Protein AF-A0A5F8GPX5-F1 (afdb_monomer)

Mean predicted aligned error: 22.77 Å

pLDDT: mean 84.35, std 18.34, range [35.66, 98.56]

Radius of gyration: 54.64 Å; Cα contacts (8 Å, |Δi|>4): 21; chains: 1; bounding box: 127×68×147 Å

InterPro domains:
  IPR003914 Rabaptin [PTHR31179] (1-332)
  IPR015390 Rabaptin, GTPase-Rab5 binding domain [PF09311] (43-321)

Solvent-accessible surface area (backbone atoms only — not comparable to full-atom values): 19915 Å² total; per-residue (Å²): 135,82,83,80,82,81,76,80,78,82,78,84,78,82,84,77,97,67,74,94,66,81,85,74,65,60,95,96,54,74,91,72,55,69,71,60,50,53,48,52,52,51,52,50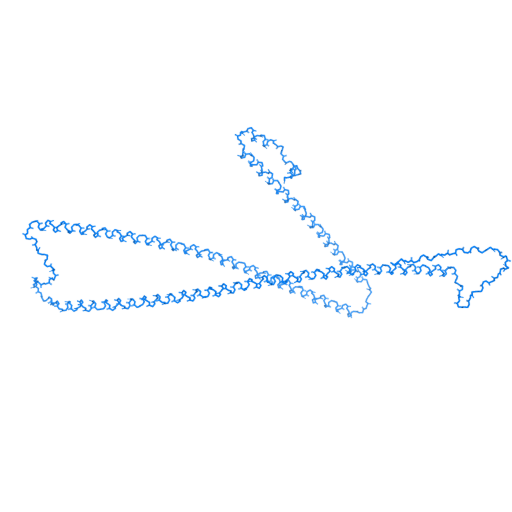,49,52,51,51,52,51,51,54,51,51,48,52,50,52,52,51,53,51,49,53,50,50,52,51,53,50,51,50,49,52,52,52,53,52,50,52,52,52,53,50,51,50,52,52,51,51,55,51,52,52,53,50,51,53,50,50,52,51,52,50,53,52,51,50,52,52,52,52,50,51,53,51,52,50,53,50,52,51,51,52,52,51,50,51,53,50,52,53,49,52,51,51,48,50,55,55,67,70,43,75,79,81,69,79,89,68,99,73,90,82,75,90,59,76,80,72,68,72,57,89,42,78,66,49,45,53,49,51,54,50,48,54,55,48,52,56,48,52,52,50,51,52,50,51,52,50,52,49,52,52,52,52,49,53,49,54,54,48,52,54,48,50,51,51,51,52,52,49,52,50,52,52,50,53,56,48,52,54,47,54,52,49,53,52,51,51,52,49,50,54,51,52,51,53,50,51,54,49,51,51,51,51,49,53,50,52,54,51,50,53,55,50,62,71,69,51,76,93,64,78,72,62,62,63,52,50,54,50,50,50,52,52,49,52,50,51,51,52,50,53,49,51,53,49,52,48,53,52,47,53,51,50,52,47,52,49,53,47,51,52,53,51,51,51,53,49,50,52,53,52,49,52,47,72,70,42,92,45,71,67,56,39,50,5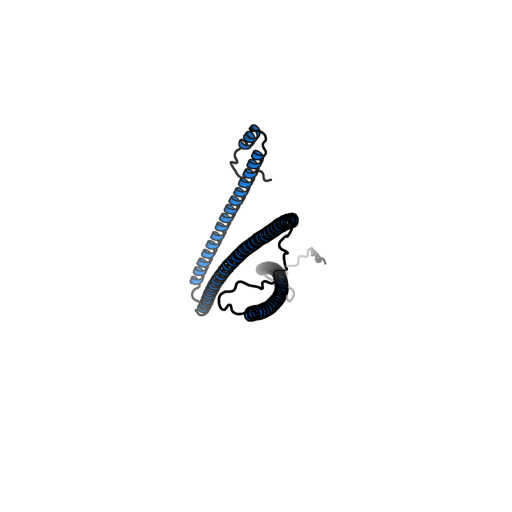5,63,69,64,47,76,78,85,83,51,77,86,74,59,76,88,125

Organism: Monodelphis domestica (NCBI:txid13616)

Secondary structure (DSSP, 8-state):
-PPP--------------------PPTT-----HHHHHHHHHHHHHHHHHHHHHHHHHHHHHHHHHHHHHHHHHHHHHHHHHHHHHHHHHHHHHHHHHHHHHHHHHHHHHHHHHHHHHHHHHHHHHHHHHHHHHHHHHHHHHS----S---------------SSHHHHHHHHHHHHHHHHHHHHHHHHHHHHHHHHHHHHHHHHHHHHHHHHHHHHHHHHHHHHHHHH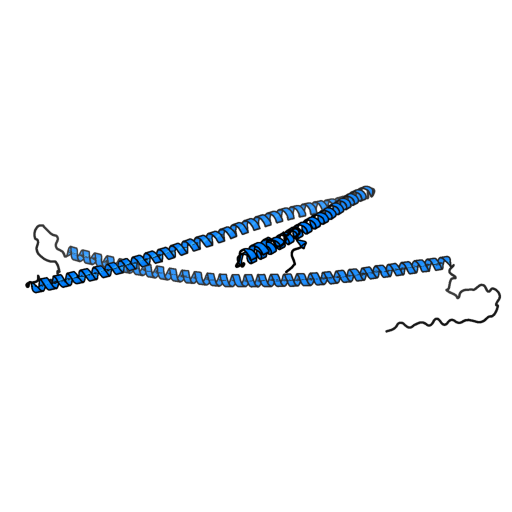HHHHHHHHHHHHHHHHHHHHHHHHHHHHHHS----THHHHHHHHHHHHHHHHHHHHHHHHHHHHHHHHHHHHHHHHHHHHHHHHHHHHHT-SSHHHHHHHHHS----SGGGS---

Foldseek 3Di:
DDDDPPPPDPDPDDDDDDPPDPDDDDPPDDDDPPVRVVVVVVVVVVVVVVVVVVVVVVVVVVVVVVVVVVVVVVVVVVVVVVVVVVVVVVVVVVVVVVVVVVVVVVVVVVVVVVVVVVVVVVVVVVVVVVVVVVVVVVVVVVVDDDPDDDPDDDDPPPCPPPPPDPVSVVVVVVVVVVVVVVVVVVVVVVVVVVVVVVVVVVVVVVVVVVVVVVVVVVVVVVVVVVVVVVVVVVVVVVVVVVVVVVVVVVVVVVVVVVPDDDDPCPVVVVVVVVVVVVVVVVVVVVVVVVVVVVVVVVVVVLVVLVVVVVVVLVVQCVVDPDPVSNVVSVVPDDCPDSVPRPDD

Sequence (344 aa):
MSPEQEETASLISTGTLVPEGIYLPPPGYQLVPEHQWEQLQLEGRQQQESLQQLQRQLDSAGQERDELQEALKRSSEDCAKQVQVLLAQVQNSEKLLQTLQGTVSQAQERAQQQMAELAASHKRVCYEIKRLNEENQGLRCQQPLPVGSRVQEQEQVEEQELPTSPLELQQLIRSTRQEARECRRAQEHEAERLRIEIVTLREALEEETTSRASLERERRLHREETEVLEASLCSLRTEMERIQQERSKAEQQLQASQRQPPGPAVGWTEEKAQLTSLLSEQRAKVFRLQAELETSEQVQRDFVRLSQALQVRLERIRQAETLDQVRNIVDETPLRDVKDIKDT

Structure (mmCIF, N/CA/C/O backbone):
data_AF-A0A5F8GPX5-F1
#
_entry.id   AF-A0A5F8GPX5-F1
#
loop_
_atom_site.group_PDB
_atom_site.id
_atom_site.type_symbol
_atom_site.label_atom_id
_atom_site.label_alt_id
_atom_site.label_comp_id
_atom_site.label_asym_id
_atom_site.label_entity_id
_atom_site.label_seq_id
_atom_site.pdbx_PDB_ins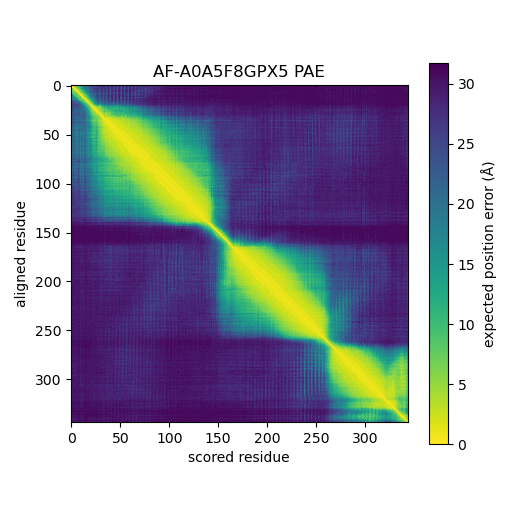_code
_atom_site.Cartn_x
_atom_site.Cartn_y
_atom_site.Cartn_z
_atom_site.occupancy
_atom_site.B_iso_or_equiv
_atom_site.auth_seq_id
_atom_site.auth_comp_id
_atom_site.auth_asym_id
_atom_site.auth_atom_id
_atom_site.pdbx_PDB_model_num
ATOM 1 N N . MET A 1 1 ? 41.390 34.981 -31.337 1.00 39.22 1 MET A N 1
ATOM 2 C CA . MET A 1 1 ? 42.714 34.815 -31.964 1.00 39.22 1 MET A CA 1
ATOM 3 C C . MET A 1 1 ? 42.460 34.462 -33.415 1.00 39.22 1 MET A C 1
ATOM 5 O O . MET A 1 1 ? 41.980 33.371 -33.686 1.00 39.22 1 MET A O 1
ATOM 9 N N . SER A 1 2 ? 42.599 35.454 -34.289 1.00 37.12 2 SER A N 1
ATOM 10 C CA . SER A 1 2 ? 42.317 35.388 -35.727 1.00 37.12 2 SER A CA 1
ATOM 11 C C . SER A 1 2 ? 43.348 34.511 -36.449 1.00 37.12 2 SER A C 1
ATOM 13 O O . SER A 1 2 ? 44.508 34.552 -36.041 1.00 37.12 2 SER A O 1
ATOM 15 N N . PRO A 1 3 ? 42.990 33.759 -37.505 1.00 48.03 3 PRO A N 1
ATOM 16 C CA . PRO A 1 3 ? 43.987 33.185 -38.393 1.00 48.03 3 PRO A CA 1
ATOM 17 C C . PRO A 1 3 ? 44.422 34.254 -39.402 1.00 48.03 3 PRO A C 1
ATOM 19 O O . PRO A 1 3 ? 43.595 34.938 -40.008 1.00 48.03 3 PRO A O 1
ATOM 22 N N . GLU A 1 4 ? 45.732 34.432 -39.508 1.00 41.47 4 GLU A N 1
ATOM 23 C CA . GLU A 1 4 ? 46.395 35.374 -40.400 1.00 41.47 4 GLU A CA 1
ATOM 24 C C . GLU A 1 4 ? 46.092 35.013 -41.862 1.00 41.47 4 GLU A C 1
ATOM 26 O O . GLU A 1 4 ? 46.230 33.867 -42.285 1.00 41.47 4 GLU A O 1
ATOM 31 N N . GLN A 1 5 ? 45.627 36.001 -42.629 1.00 46.22 5 GLN A N 1
ATOM 32 C CA . GLN A 1 5 ? 45.562 35.926 -44.084 1.00 46.22 5 GLN A CA 1
ATOM 33 C C . GLN A 1 5 ? 46.995 35.924 -44.616 1.00 46.22 5 GLN A C 1
ATOM 35 O O . GLN A 1 5 ? 47.655 36.960 -44.624 1.00 46.22 5 GLN A O 1
ATOM 40 N N . GLU A 1 6 ? 47.473 34.769 -45.070 1.00 46.25 6 GLU A N 1
ATOM 41 C CA . GLU A 1 6 ? 48.662 34.704 -45.914 1.00 46.25 6 GLU A CA 1
ATOM 42 C C . GLU A 1 6 ? 48.320 35.328 -47.272 1.00 46.25 6 GLU A C 1
ATOM 44 O O . GLU A 1 6 ? 47.644 34.743 -48.120 1.00 46.25 6 GLU A O 1
ATOM 49 N N . GLU A 1 7 ? 48.749 36.575 -47.452 1.00 42.31 7 GLU A N 1
ATOM 50 C CA . GLU A 1 7 ? 48.730 37.279 -48.725 1.00 42.31 7 GLU A CA 1
ATOM 51 C C . GLU A 1 7 ? 49.611 36.519 -49.728 1.00 42.31 7 GLU A C 1
ATOM 53 O O . GLU A 1 7 ? 50.837 36.628 -49.732 1.00 42.31 7 GLU A O 1
ATOM 58 N N . THR A 1 8 ? 48.990 35.744 -50.619 1.00 50.31 8 THR A N 1
ATOM 59 C CA . THR A 1 8 ? 49.649 35.238 -51.827 1.00 50.31 8 THR A CA 1
ATOM 60 C C . THR A 1 8 ? 50.021 36.420 -52.719 1.00 50.31 8 THR A C 1
ATOM 62 O O . THR A 1 8 ? 49.227 36.877 -53.545 1.00 50.31 8 THR A O 1
ATOM 65 N N . ALA A 1 9 ? 51.237 36.935 -52.539 1.00 45.03 9 ALA A N 1
ATOM 66 C CA . ALA A 1 9 ? 51.837 37.932 -53.408 1.00 45.03 9 ALA A CA 1
ATOM 67 C C . ALA A 1 9 ? 51.973 37.359 -54.829 1.00 45.03 9 ALA A C 1
ATOM 69 O O . ALA A 1 9 ? 52.845 36.540 -55.119 1.00 45.03 9 ALA A O 1
ATOM 70 N N . SER A 1 10 ? 51.095 37.805 -55.730 1.00 47.56 10 SER A N 1
ATOM 71 C CA . SER A 1 10 ? 51.252 37.622 -57.172 1.00 47.56 10 SER A CA 1
ATOM 72 C C . SER A 1 10 ? 52.476 38.402 -57.648 1.00 47.56 10 SER A C 1
ATOM 74 O O . SER A 1 10 ? 52.407 39.607 -57.886 1.00 47.56 10 SER A O 1
ATOM 76 N N . LEU A 1 11 ? 53.604 37.714 -57.807 1.00 46.38 11 LEU A N 1
ATOM 77 C CA . LEU A 1 11 ? 54.747 38.236 -58.547 1.00 46.38 11 LEU A CA 1
ATOM 78 C C . LEU A 1 11 ? 54.538 37.944 -60.035 1.00 46.38 11 LEU A C 1
ATOM 80 O O . LEU A 1 11 ? 54.850 36.863 -60.531 1.00 46.38 11 LEU A O 1
ATOM 84 N N . ILE A 1 12 ? 54.009 38.932 -60.755 1.00 48.19 12 ILE A N 1
ATOM 85 C CA . ILE A 1 12 ? 54.066 38.974 -62.217 1.00 48.19 12 ILE A CA 1
ATOM 86 C C . ILE A 1 12 ? 55.528 39.263 -62.580 1.00 48.19 12 ILE A C 1
ATOM 88 O O . ILE A 1 12 ? 55.982 40.402 -62.500 1.00 48.19 12 ILE A O 1
ATOM 92 N N . SER A 1 13 ? 56.289 38.218 -62.911 1.00 42.03 13 SER A N 1
ATOM 93 C CA . SER A 1 13 ? 57.662 38.357 -63.401 1.00 42.03 13 SER A CA 1
ATOM 94 C C . SER A 1 13 ? 57.650 38.579 -64.913 1.00 42.03 13 SER A C 1
ATOM 96 O O . SER A 1 13 ? 57.251 37.718 -65.697 1.00 42.03 13 SER A O 1
ATOM 98 N N . THR A 1 14 ? 58.050 39.781 -65.311 1.00 52.53 14 THR A N 1
ATOM 99 C CA . THR A 1 14 ? 58.122 40.248 -66.693 1.00 52.53 14 THR A CA 1
ATOM 100 C C . THR A 1 14 ? 59.320 39.627 -67.420 1.00 52.53 14 THR A C 1
ATOM 102 O O . THR A 1 14 ? 60.465 39.922 -67.102 1.00 52.53 14 THR A O 1
ATOM 105 N N . GLY A 1 15 ? 59.025 38.794 -68.421 1.00 50.06 15 GLY A N 1
ATOM 106 C CA . GLY A 1 15 ? 59.790 38.543 -69.650 1.00 50.06 15 GLY A CA 1
ATOM 107 C C . GLY A 1 15 ? 61.323 38.457 -69.606 1.00 50.06 15 GLY A C 1
ATOM 108 O O . GLY A 1 15 ? 62.012 39.466 -69.701 1.00 50.06 15 GLY A O 1
ATOM 109 N N . THR A 1 16 ? 61.847 37.235 -69.726 1.00 45.88 16 THR A N 1
ATOM 110 C CA . THR A 1 16 ? 62.996 36.932 -70.601 1.00 45.88 16 THR A CA 1
ATOM 111 C C . THR A 1 16 ? 62.756 35.574 -71.266 1.00 45.88 16 THR A C 1
ATOM 113 O O . THR A 1 16 ? 62.556 34.569 -70.592 1.00 45.88 16 THR A O 1
ATOM 116 N N . LEU A 1 17 ? 62.713 35.556 -72.603 1.00 53.28 17 LEU A N 1
ATOM 117 C CA . LEU A 1 17 ? 62.675 34.341 -73.422 1.00 53.28 17 LEU A CA 1
ATOM 118 C C . LEU A 1 17 ? 63.995 33.586 -73.230 1.00 53.28 17 LEU A C 1
ATOM 120 O O . LEU A 1 17 ? 65.004 33.914 -73.852 1.00 53.28 17 LEU A O 1
ATOM 124 N N . VAL A 1 18 ? 63.983 32.599 -72.339 1.00 47.50 18 VAL A N 1
ATOM 125 C CA . VAL A 1 18 ? 65.041 31.595 -72.195 1.00 47.50 18 VAL A CA 1
ATOM 126 C C . VAL A 1 18 ? 64.604 30.363 -73.006 1.00 47.50 18 VAL A C 1
ATOM 128 O O . VAL A 1 18 ? 63.424 30.012 -72.943 1.00 47.50 18 VAL A O 1
ATOM 131 N N . PRO A 1 19 ? 65.494 29.731 -73.802 1.00 50.81 19 PRO A N 1
ATOM 132 C CA . PRO A 1 19 ? 65.164 28.533 -74.584 1.00 50.81 19 PRO A CA 1
ATOM 133 C C . PRO A 1 19 ? 64.584 27.461 -73.666 1.00 50.81 19 PRO A C 1
ATOM 135 O O . PRO A 1 19 ? 65.027 27.411 -72.523 1.00 50.81 19 PRO A O 1
ATOM 138 N N . GLU A 1 20 ? 63.646 26.637 -74.156 1.00 50.69 20 GLU A N 1
ATOM 139 C CA . GLU A 1 20 ? 62.994 25.527 -73.436 1.00 50.69 20 GLU A CA 1
ATOM 140 C C . GLU A 1 20 ? 63.985 24.752 -72.551 1.00 50.69 20 GLU A C 1
ATOM 142 O O . GLU A 1 20 ? 64.626 23.782 -72.955 1.00 50.69 20 GLU A O 1
ATOM 147 N N . GLY A 1 21 ? 64.156 25.240 -71.326 1.00 50.75 21 GLY A N 1
ATOM 148 C CA . GLY A 1 21 ? 65.002 24.638 -70.325 1.00 50.75 21 GLY A CA 1
ATOM 149 C C . GLY A 1 21 ? 64.178 23.535 -69.709 1.00 50.75 21 GLY A C 1
ATOM 150 O O . GLY A 1 21 ? 63.113 23.801 -69.155 1.00 50.75 21 GLY A O 1
ATOM 151 N N . ILE A 1 22 ? 64.657 22.300 -69.816 1.00 59.69 22 ILE A N 1
ATOM 152 C CA . ILE A 1 22 ? 64.119 21.184 -69.046 1.00 59.69 22 ILE A CA 1
ATOM 153 C C . ILE A 1 22 ? 64.127 21.636 -67.583 1.00 59.69 22 ILE A C 1
ATOM 155 O O . ILE A 1 22 ? 65.195 21.842 -67.005 1.00 59.69 22 ILE A O 1
ATOM 159 N N . TYR A 1 23 ? 62.945 21.864 -67.008 1.00 67.56 23 TYR A N 1
ATOM 160 C CA . TYR A 1 23 ? 62.820 22.216 -65.601 1.00 67.56 23 TYR A CA 1
ATOM 161 C C . TYR A 1 23 ? 63.343 21.033 -64.786 1.00 67.56 23 TYR A C 1
ATOM 163 O O . TYR A 1 23 ? 62.715 19.976 -64.727 1.00 67.56 23 TYR A O 1
ATOM 171 N N . LEU A 1 24 ? 64.531 21.192 -64.205 1.00 69.56 24 LEU A N 1
ATOM 172 C CA . LEU A 1 24 ? 65.080 20.243 -63.249 1.00 69.56 24 LEU A CA 1
ATOM 173 C C . LEU A 1 24 ? 64.594 20.649 -61.854 1.00 69.56 24 LEU A C 1
ATOM 175 O O . LEU A 1 24 ? 64.970 21.726 -61.382 1.00 69.56 24 LEU A O 1
ATOM 179 N N . PRO A 1 25 ? 63.758 19.829 -61.193 1.00 73.00 25 PRO A N 1
ATOM 180 C CA . PRO A 1 25 ? 63.300 20.138 -59.849 1.00 73.00 25 PRO A CA 1
ATOM 181 C C . PRO A 1 25 ? 64.488 20.163 -58.864 1.00 73.00 25 PRO A C 1
ATOM 183 O O . PRO A 1 25 ? 65.470 19.436 -59.062 1.00 73.00 25 PRO A O 1
ATOM 186 N N . PRO A 1 26 ? 64.422 20.986 -57.797 1.00 75.94 26 PRO A N 1
ATOM 187 C CA . PRO A 1 26 ? 65.443 21.016 -56.755 1.00 75.94 26 PRO A CA 1
ATOM 188 C C . PRO A 1 26 ? 65.657 19.626 -56.125 1.00 75.94 26 PRO A C 1
ATOM 190 O O . PRO A 1 26 ? 64.721 18.821 -56.088 1.00 75.94 26 PRO A O 1
ATOM 193 N N . PRO A 1 27 ? 66.851 19.325 -55.580 1.00 68.12 27 PRO A N 1
ATOM 194 C CA . PRO A 1 27 ? 67.129 18.031 -54.961 1.00 68.12 27 PRO A CA 1
ATOM 195 C C . PRO A 1 27 ? 66.098 17.699 -53.873 1.00 68.12 27 PRO A C 1
ATOM 197 O O . PRO A 1 27 ? 65.880 18.495 -52.963 1.00 68.12 27 PRO A O 1
ATOM 200 N N . GLY A 1 28 ? 65.469 16.526 -53.973 1.00 78.06 28 GLY A N 1
ATOM 201 C CA . GLY A 1 28 ? 64.411 16.082 -53.055 1.00 78.06 28 GLY A CA 1
ATOM 202 C C . GLY A 1 28 ? 62.979 16.331 -53.541 1.00 78.06 28 GLY A C 1
ATOM 203 O O . GLY A 1 28 ? 62.050 15.820 -52.924 1.00 78.06 28 GLY A O 1
ATOM 204 N N . TYR A 1 29 ? 62.788 17.039 -54.658 1.00 76.06 29 TYR A N 1
ATOM 205 C CA . TYR A 1 29 ? 61.476 17.260 -55.268 1.00 76.06 29 TYR A CA 1
ATOM 206 C C . TYR A 1 29 ? 61.329 16.416 -56.535 1.00 76.06 29 TYR A C 1
ATOM 208 O O . TYR A 1 29 ? 62.206 16.400 -57.398 1.00 76.06 29 TYR A O 1
ATOM 216 N N . GLN A 1 30 ? 60.208 15.709 -56.652 1.00 80.94 30 GLN A N 1
ATOM 217 C CA . GLN A 1 30 ? 59.884 14.886 -57.812 1.00 80.94 30 GLN A CA 1
ATOM 218 C C . GLN A 1 30 ? 58.757 15.554 -58.602 1.00 80.94 30 GLN A C 1
ATOM 220 O O . GLN A 1 30 ? 57.767 15.994 -58.020 1.00 80.94 30 GLN A O 1
ATOM 225 N N . LEU A 1 31 ? 58.912 15.650 -59.925 1.00 75.88 31 LEU A N 1
ATOM 226 C CA . LEU A 1 31 ? 57.847 16.121 -60.807 1.00 75.88 31 LEU A CA 1
ATOM 227 C C . LEU A 1 31 ? 56.740 15.068 -60.834 1.00 75.88 31 LEU A C 1
ATOM 229 O O . LEU A 1 31 ? 56.942 13.961 -61.332 1.00 75.88 31 LEU A O 1
ATOM 233 N N . VAL A 1 32 ? 55.591 15.417 -60.264 1.00 81.81 32 VAL A N 1
ATOM 234 C CA . VAL A 1 32 ? 54.407 14.560 -60.233 1.00 81.81 32 VAL A CA 1
ATOM 235 C C . VAL A 1 32 ? 53.595 14.819 -61.507 1.00 81.81 32 VAL A C 1
ATOM 237 O O . VAL A 1 32 ? 53.240 15.969 -61.769 1.00 81.81 32 VAL A O 1
ATOM 240 N N . PRO A 1 33 ? 53.304 13.789 -62.321 1.00 86.50 33 PRO A N 1
ATOM 241 C CA . PRO A 1 33 ? 52.391 13.904 -63.451 1.00 86.50 33 PRO A CA 1
ATOM 242 C C . PRO A 1 33 ? 51.008 14.415 -63.028 1.00 86.50 33 PRO A C 1
ATOM 244 O O . PRO A 1 33 ? 50.498 14.032 -61.978 1.00 86.50 33 PRO A O 1
ATOM 247 N N . GLU A 1 34 ? 50.363 15.207 -63.882 1.00 85.38 34 GLU A N 1
ATOM 248 C CA . GLU A 1 34 ? 49.086 15.878 -63.584 1.00 85.38 34 GLU A CA 1
ATOM 249 C C . GLU A 1 34 ? 47.983 14.906 -63.122 1.00 85.38 34 GLU A C 1
ATOM 251 O O . GLU A 1 34 ? 47.318 15.160 -62.124 1.00 85.38 34 GLU A O 1
ATOM 256 N N . HIS A 1 35 ? 47.893 13.716 -63.728 1.00 88.50 35 HIS A N 1
ATOM 257 C CA . HIS A 1 35 ? 46.950 12.670 -63.306 1.00 88.50 35 HIS A CA 1
ATOM 258 C C . HIS A 1 35 ? 47.195 12.147 -61.876 1.00 88.50 35 HIS A C 1
ATOM 260 O O . HIS A 1 35 ? 46.246 11.839 -61.160 1.00 88.50 35 HIS A O 1
ATOM 266 N N . GLN A 1 36 ? 48.457 12.045 -61.437 1.00 90.81 36 GLN A N 1
ATOM 267 C CA . GLN A 1 36 ? 48.798 11.618 -60.071 1.00 90.81 36 GLN A CA 1
ATOM 268 C C . GLN A 1 36 ? 48.502 12.732 -59.066 1.00 90.81 36 GLN A C 1
ATOM 270 O O . GLN A 1 36 ? 48.074 12.461 -57.948 1.00 90.81 36 GLN A O 1
ATOM 275 N N . TRP A 1 37 ? 48.687 13.990 -59.471 1.00 85.25 37 TRP A N 1
ATOM 276 C CA . TRP A 1 37 ? 48.322 15.147 -58.661 1.00 85.25 37 TRP A CA 1
ATOM 277 C C . TRP A 1 37 ? 46.805 15.259 -58.468 1.00 85.25 37 TRP A C 1
ATOM 279 O O . TRP A 1 37 ? 46.343 15.424 -57.340 1.00 85.25 37 TRP A O 1
ATOM 289 N N . GLU A 1 38 ? 46.021 15.099 -59.536 1.00 91.19 38 GLU A N 1
ATOM 290 C CA . GLU A 1 38 ? 44.555 15.068 -59.469 1.00 91.19 38 GLU A CA 1
ATOM 291 C C . GLU A 1 38 ? 44.048 13.936 -58.569 1.00 91.19 38 GLU A C 1
ATOM 293 O O . GLU A 1 38 ? 43.145 14.148 -57.756 1.00 91.19 38 GLU A O 1
ATOM 298 N N . GLN A 1 39 ? 44.663 12.753 -58.658 1.00 93.50 39 GLN A N 1
ATOM 299 C CA . GLN A 1 39 ? 44.326 11.619 -57.803 1.00 93.50 39 GLN A CA 1
ATOM 300 C C . GLN A 1 39 ? 44.605 11.911 -56.320 1.00 93.50 39 GLN A C 1
ATOM 302 O O . GLN A 1 39 ? 43.722 11.714 -55.489 1.00 93.50 39 GLN A O 1
ATOM 307 N N . LEU A 1 40 ? 45.783 12.447 -55.984 1.00 91.00 40 LEU A N 1
ATOM 308 C CA . LEU A 1 40 ? 46.125 12.825 -54.606 1.00 91.00 40 LEU A CA 1
ATOM 309 C C . LEU A 1 40 ? 45.206 13.927 -54.056 1.00 91.00 40 LEU A C 1
ATOM 311 O O . LEU A 1 40 ? 44.858 13.913 -52.877 1.00 91.00 40 LEU A O 1
ATOM 315 N N . GLN A 1 41 ? 44.772 14.868 -54.900 1.00 93.25 41 GLN A N 1
ATOM 316 C CA . GLN A 1 41 ? 43.799 15.899 -54.524 1.00 93.25 41 GLN A CA 1
ATOM 317 C C . GLN A 1 41 ? 42.416 15.305 -54.224 1.00 93.25 41 GLN A C 1
ATOM 319 O O . GLN A 1 41 ? 41.763 15.710 -53.260 1.00 93.25 41 GLN A O 1
ATOM 324 N N . LEU A 1 42 ? 41.970 14.328 -55.016 1.00 94.94 42 LEU A N 1
ATOM 32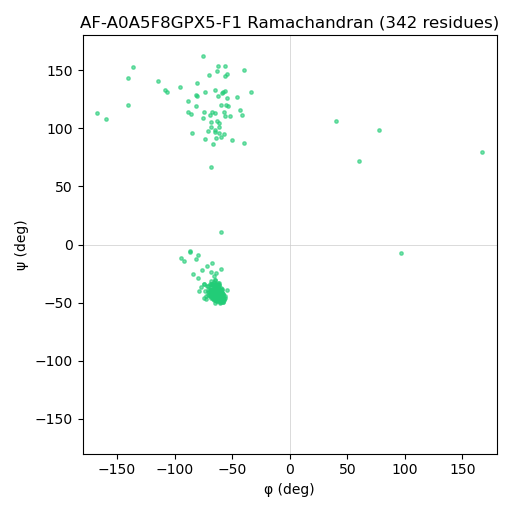5 C CA . LEU A 1 42 ? 40.738 13.575 -54.768 1.00 94.94 42 LEU A CA 1
ATOM 326 C C . LEU A 1 42 ? 40.825 12.760 -53.474 1.00 94.94 42 LEU A C 1
ATOM 328 O O . LEU A 1 42 ? 39.916 12.839 -52.649 1.00 94.94 42 LEU A O 1
ATOM 332 N N . GLU A 1 43 ? 41.923 12.035 -53.268 1.00 95.00 43 GLU A N 1
ATOM 333 C CA . GLU A 1 43 ? 42.176 11.264 -52.047 1.00 95.00 43 GLU A CA 1
ATOM 334 C C . GLU A 1 43 ? 42.224 12.176 -50.809 1.00 95.00 43 GLU A C 1
ATOM 336 O O . GLU A 1 43 ? 41.586 11.874 -49.802 1.00 95.00 43 GLU A O 1
ATOM 341 N N . GLY A 1 44 ? 42.887 13.334 -50.893 1.00 95.75 44 GLY A N 1
ATOM 342 C CA . GLY A 1 44 ? 42.924 14.330 -49.819 1.00 95.75 44 GLY A CA 1
ATOM 343 C C . GLY A 1 44 ? 41.541 14.894 -49.478 1.00 95.75 44 GLY A C 1
ATOM 344 O O . GLY A 1 44 ? 41.190 14.991 -48.302 1.00 95.75 44 GLY A O 1
ATOM 345 N N . ARG A 1 45 ? 40.710 15.196 -50.487 1.00 96.38 45 ARG A N 1
ATOM 346 C CA . ARG A 1 45 ? 39.317 15.634 -50.271 1.00 96.38 45 ARG A CA 1
ATOM 347 C C . ARG A 1 45 ? 38.467 14.543 -49.626 1.00 96.38 45 ARG A C 1
ATOM 349 O O . ARG A 1 45 ? 37.770 14.828 -48.659 1.00 96.38 45 ARG A O 1
ATOM 356 N N . GLN A 1 46 ? 38.568 13.300 -50.096 1.00 96.25 46 GLN A N 1
ATOM 357 C CA . GLN A 1 46 ? 37.854 12.161 -49.506 1.00 96.25 46 GLN A CA 1
ATOM 358 C C . GLN A 1 46 ? 38.275 11.916 -48.052 1.00 96.25 46 GLN A C 1
ATOM 360 O O . GLN A 1 46 ? 37.434 11.689 -47.179 1.00 96.25 46 GLN A O 1
ATOM 365 N N . GLN A 1 47 ? 39.574 12.008 -47.755 1.00 95.88 47 GLN A N 1
ATOM 366 C CA . GLN A 1 47 ? 40.071 11.926 -46.383 1.00 95.88 47 GLN A CA 1
ATOM 367 C C . GLN A 1 47 ? 39.526 13.076 -45.533 1.00 95.88 47 GLN A C 1
ATOM 369 O O . GLN A 1 47 ? 39.068 12.848 -44.418 1.00 95.88 47 GLN A O 1
ATOM 374 N N . GLN A 1 48 ? 39.480 14.295 -46.064 1.00 96.12 48 GLN A N 1
ATOM 375 C CA . GLN A 1 48 ? 38.949 15.440 -45.332 1.00 96.12 48 GLN A CA 1
ATOM 376 C C . GLN A 1 48 ? 37.440 15.334 -45.067 1.00 96.12 48 GLN A C 1
ATOM 378 O O . GLN A 1 48 ? 36.992 15.637 -43.962 1.00 96.12 48 GLN A O 1
ATOM 383 N N . GLU A 1 49 ? 36.656 14.857 -46.032 1.00 97.31 49 GLU A N 1
ATOM 384 C CA . GLU A 1 49 ? 35.224 14.586 -45.863 1.00 97.31 49 GLU A CA 1
ATOM 385 C C . GLU A 1 49 ? 34.975 13.465 -44.847 1.00 97.31 49 GLU A C 1
ATOM 387 O O . GLU A 1 49 ? 34.116 13.606 -43.973 1.00 97.31 49 GLU A O 1
ATOM 392 N N . SER A 1 50 ? 35.759 12.384 -44.900 1.00 97.38 50 SER A N 1
ATOM 393 C CA . SER A 1 50 ? 35.636 11.279 -43.941 1.00 97.38 50 SER A CA 1
ATOM 394 C C . SER A 1 50 ? 36.028 11.693 -42.519 1.00 97.38 50 SER A C 1
ATOM 396 O O . SER A 1 50 ? 35.330 11.328 -41.573 1.00 97.38 50 SER A O 1
ATOM 398 N N . LEU A 1 51 ? 37.061 12.528 -42.352 1.00 97.81 51 LEU A N 1
ATOM 399 C CA . LEU A 1 51 ? 37.410 13.130 -41.062 1.00 97.81 51 LEU A CA 1
ATOM 400 C C . LEU A 1 51 ? 36.289 14.031 -40.539 1.00 97.81 51 LEU A C 1
ATOM 402 O O . LEU A 1 51 ? 35.913 13.914 -39.375 1.00 97.81 51 LEU A O 1
ATOM 406 N N . GLN A 1 52 ? 35.699 14.880 -41.386 1.00 97.94 52 GLN A N 1
ATOM 407 C CA . GLN A 1 52 ? 34.552 15.704 -40.989 1.00 97.94 52 GLN A CA 1
ATOM 408 C C . GLN A 1 52 ? 33.346 14.851 -40.579 1.00 97.94 52 GLN A C 1
ATOM 410 O O . GLN A 1 52 ? 32.642 15.188 -39.628 1.00 97.94 52 GLN A O 1
ATOM 415 N N . GLN A 1 53 ? 33.092 13.747 -41.281 1.00 97.81 53 GLN A N 1
ATOM 416 C CA . GLN A 1 53 ? 32.002 12.834 -40.953 1.00 97.81 53 GLN A CA 1
ATOM 417 C C . GLN A 1 53 ? 32.243 12.115 -39.621 1.00 97.81 53 GLN A C 1
ATOM 419 O O . GLN A 1 53 ? 31.339 12.073 -38.788 1.00 97.81 53 GLN A O 1
ATOM 424 N N . LEU A 1 54 ? 33.456 11.607 -39.395 1.00 97.69 54 LEU A N 1
ATOM 425 C CA . LEU A 1 54 ? 33.861 11.003 -38.124 1.00 97.69 54 LEU A CA 1
ATOM 426 C C . LEU A 1 54 ? 33.772 12.005 -36.971 1.00 97.69 54 LEU A C 1
ATOM 428 O O . LEU A 1 54 ? 33.317 11.651 -35.887 1.00 97.69 54 LEU A O 1
ATOM 432 N N . GLN A 1 55 ? 34.143 13.262 -37.207 1.00 98.00 55 GLN A N 1
ATOM 433 C CA . GLN A 1 55 ? 34.061 14.303 -36.191 1.00 98.00 55 GLN A CA 1
ATOM 434 C C . GLN A 1 55 ? 32.610 14.614 -35.810 1.00 98.00 55 GLN A C 1
ATOM 436 O O . GLN A 1 55 ? 32.291 14.640 -34.627 1.00 98.00 55 GLN A O 1
ATOM 441 N N . ARG A 1 56 ? 31.697 14.708 -36.788 1.00 98.25 56 ARG A N 1
ATOM 442 C CA . ARG A 1 56 ? 30.253 14.832 -36.512 1.00 98.25 56 ARG A CA 1
ATOM 443 C C . ARG A 1 56 ? 29.707 13.641 -35.726 1.00 98.25 56 ARG A C 1
ATOM 445 O O . ARG A 1 56 ? 28.896 13.832 -34.827 1.00 98.25 56 ARG A O 1
ATOM 452 N N . GLN A 1 57 ? 30.142 12.423 -36.056 1.00 97.88 57 GLN A N 1
ATOM 453 C CA . GLN A 1 57 ? 29.742 11.220 -35.321 1.00 97.88 57 GLN A CA 1
ATOM 454 C C . GLN A 1 57 ? 30.231 11.264 -33.871 1.00 97.88 57 GLN A C 1
ATOM 456 O O . GLN A 1 57 ? 29.452 10.980 -32.963 1.00 97.88 57 GLN A O 1
ATOM 461 N N . LEU A 1 58 ? 31.483 11.671 -33.646 1.00 98.12 58 LEU A N 1
ATOM 462 C CA . LEU A 1 58 ? 32.042 11.834 -32.306 1.00 98.12 58 LEU A CA 1
ATOM 463 C C . LEU A 1 58 ? 31.279 12.892 -31.499 1.00 98.12 58 LEU A C 1
ATOM 465 O O . LEU A 1 58 ? 30.947 12.639 -30.343 1.00 98.12 58 LEU A O 1
ATOM 469 N N . ASP A 1 59 ? 30.956 14.031 -32.115 1.00 98.06 59 ASP A N 1
ATOM 470 C CA . ASP A 1 59 ? 30.187 15.101 -31.474 1.00 98.06 59 ASP A CA 1
ATOM 471 C C . ASP A 1 59 ? 28.772 14.623 -31.103 1.00 98.06 59 ASP A C 1
ATOM 473 O O . ASP A 1 59 ? 28.331 14.833 -29.973 1.00 98.06 59 ASP A O 1
ATOM 477 N N . SER A 1 60 ? 28.084 13.912 -32.007 1.00 98.19 60 SER A N 1
ATOM 478 C CA . SER A 1 60 ? 26.751 13.351 -31.731 1.00 98.19 60 SER A CA 1
ATOM 479 C C . SER A 1 60 ? 26.771 12.295 -30.622 1.00 98.19 60 SER A C 1
ATOM 481 O O . SER A 1 60 ? 25.958 12.352 -29.705 1.00 98.19 60 SER A O 1
ATOM 483 N N . ALA A 1 61 ? 27.756 11.392 -30.629 1.00 97.56 61 ALA A N 1
ATOM 484 C CA . ALA A 1 61 ? 27.921 10.399 -29.571 1.00 97.56 61 ALA A CA 1
ATOM 485 C C . ALA A 1 61 ? 28.273 11.056 -28.223 1.00 97.56 61 ALA A C 1
ATOM 487 O O . ALA A 1 61 ? 27.876 10.565 -27.166 1.00 97.56 61 ALA A O 1
ATOM 488 N N . GLY A 1 62 ? 29.004 12.177 -28.247 1.00 98.06 62 GLY A N 1
ATOM 489 C CA . GLY A 1 62 ? 29.279 12.996 -27.069 1.00 98.06 62 GLY A CA 1
ATOM 490 C C . GLY A 1 62 ? 28.006 13.586 -26.460 1.00 98.06 62 GLY A C 1
ATOM 491 O O . GLY A 1 62 ? 27.817 13.487 -25.249 1.00 98.06 62 GLY A O 1
ATOM 492 N N . GLN A 1 63 ? 27.114 14.123 -27.297 1.00 98.44 63 GLN A N 1
ATOM 493 C CA . GLN A 1 63 ? 25.812 14.649 -26.869 1.00 98.44 63 GLN A CA 1
ATOM 494 C C . GLN A 1 63 ? 24.923 13.549 -26.280 1.00 98.44 63 GLN A C 1
ATOM 496 O O . GLN A 1 63 ? 24.436 13.698 -25.163 1.00 98.44 63 GLN A O 1
ATOM 501 N N . GLU A 1 64 ? 24.793 12.409 -26.965 1.00 97.75 64 GLU A N 1
ATOM 502 C CA . GLU A 1 64 ? 24.014 11.264 -26.471 1.00 97.75 64 GLU A CA 1
ATOM 503 C C . GLU A 1 64 ? 24.537 10.756 -25.119 1.00 97.75 64 GLU A C 1
ATOM 505 O O . GLU A 1 64 ? 23.763 10.462 -24.206 1.00 97.75 64 GLU A O 1
ATOM 510 N N . ARG A 1 65 ? 25.864 10.684 -24.948 1.00 98.12 65 ARG A N 1
ATOM 511 C CA . ARG A 1 65 ? 26.476 10.313 -23.666 1.00 98.12 65 ARG A CA 1
ATOM 512 C C . ARG A 1 65 ? 26.079 11.291 -22.561 1.00 98.12 65 ARG A C 1
ATOM 514 O O . ARG A 1 65 ? 25.745 10.850 -21.461 1.00 98.12 65 ARG A O 1
ATOM 521 N N . ASP A 1 66 ? 26.150 12.591 -22.829 1.00 98.31 66 ASP A N 1
ATOM 522 C CA . ASP A 1 66 ? 25.833 13.619 -21.839 1.00 98.31 66 ASP A CA 1
ATOM 523 C C . ASP A 1 66 ? 24.346 13.575 -21.456 1.00 98.31 66 ASP A C 1
ATOM 525 O O . ASP A 1 66 ? 24.025 13.572 -20.266 1.00 98.31 66 ASP A O 1
ATOM 529 N N . GLU A 1 67 ? 23.448 13.401 -22.429 1.00 98.44 67 GLU A N 1
ATOM 530 C CA . GLU A 1 67 ? 22.011 13.212 -22.197 1.00 98.44 67 GLU A CA 1
ATOM 531 C C . GLU A 1 67 ? 21.718 11.983 -21.326 1.00 98.44 67 GLU A C 1
ATOM 533 O O . GLU A 1 67 ? 20.986 12.076 -20.334 1.00 98.44 67 GLU A O 1
ATOM 538 N N . LEU A 1 68 ? 22.330 10.835 -21.639 1.00 98.19 68 LEU A N 1
ATOM 539 C CA . LEU A 1 68 ? 22.186 9.611 -20.845 1.00 98.19 68 LEU A CA 1
ATOM 540 C C . LEU A 1 68 ? 22.738 9.782 -19.428 1.00 98.19 68 LEU A C 1
ATOM 542 O O . LEU A 1 68 ? 22.142 9.299 -18.462 1.00 98.19 68 LEU A O 1
ATOM 546 N N . GLN A 1 69 ? 23.858 10.489 -19.278 1.00 98.38 69 GLN A N 1
ATOM 547 C CA . GLN A 1 69 ? 24.456 10.754 -17.976 1.00 98.38 69 GLN A CA 1
ATOM 548 C C . GLN A 1 69 ? 23.558 11.653 -17.118 1.00 98.38 69 GLN A C 1
ATOM 550 O O . GLN A 1 69 ? 23.426 11.422 -15.913 1.00 98.38 69 GLN A O 1
ATOM 555 N N . GLU A 1 70 ? 22.913 12.659 -17.705 1.00 98.38 70 GLU A N 1
ATOM 556 C CA . GLU A 1 70 ? 21.935 13.469 -16.985 1.00 98.38 70 GLU A CA 1
ATOM 557 C C . GLU A 1 70 ? 20.652 12.695 -16.662 1.00 98.38 70 GLU A C 1
ATOM 559 O O . GLU A 1 70 ? 20.130 12.822 -15.553 1.00 98.38 70 GLU A O 1
ATOM 564 N N . ALA A 1 71 ? 20.147 11.875 -17.587 1.00 98.12 71 ALA A N 1
ATOM 565 C CA . ALA A 1 71 ? 18.984 11.023 -17.346 1.00 98.12 71 ALA A CA 1
ATOM 566 C C . ALA A 1 71 ? 19.235 10.051 -16.182 1.00 98.12 71 ALA A C 1
ATOM 568 O O . ALA A 1 71 ? 18.399 9.921 -15.283 1.00 98.12 71 ALA A O 1
ATOM 569 N N . LEU A 1 72 ? 20.423 9.438 -16.138 1.00 98.12 72 LEU A N 1
ATOM 570 C CA . LEU A 1 72 ? 20.836 8.574 -15.038 1.00 98.12 72 LEU A CA 1
ATOM 571 C C . LEU A 1 72 ? 20.877 9.343 -13.710 1.00 98.12 72 LEU A C 1
ATOM 573 O O . LEU A 1 72 ? 20.316 8.868 -12.724 1.00 98.12 72 LEU A O 1
ATOM 577 N N . LYS A 1 73 ? 21.462 10.549 -13.682 1.00 98.25 73 LYS A N 1
ATOM 578 C CA . LYS A 1 73 ? 21.477 11.402 -12.478 1.00 98.25 73 LYS A CA 1
ATOM 579 C C . LYS A 1 73 ? 20.065 11.718 -11.985 1.00 98.25 73 LYS A C 1
ATOM 581 O O . LYS A 1 73 ? 19.777 11.471 -10.818 1.00 98.25 73 LYS A O 1
ATOM 586 N N . ARG A 1 74 ? 19.173 12.167 -12.876 1.00 98.50 74 ARG A N 1
ATOM 587 C CA . ARG A 1 74 ? 17.765 12.458 -12.546 1.00 98.50 74 ARG A CA 1
ATOM 588 C C . ARG A 1 74 ? 17.063 11.227 -11.967 1.00 98.50 74 ARG A C 1
ATOM 590 O O . ARG A 1 74 ? 16.480 11.307 -10.892 1.00 98.50 74 ARG A O 1
ATOM 597 N N . SER A 1 75 ? 17.203 10.064 -12.610 1.00 97.19 75 SER A N 1
ATOM 598 C CA . SER A 1 75 ? 16.604 8.818 -12.109 1.00 97.19 75 SER A CA 1
ATOM 599 C C . SER A 1 75 ? 17.163 8.382 -10.748 1.00 97.19 75 SER A C 1
ATOM 601 O O . SER A 1 75 ? 16.417 7.890 -9.903 1.00 97.19 75 SER A O 1
ATOM 603 N N . SER A 1 76 ? 18.460 8.599 -10.498 1.00 97.56 76 SER A N 1
ATOM 604 C CA . SER A 1 76 ? 19.097 8.284 -9.218 1.00 97.56 76 SER A CA 1
ATOM 605 C C . SER A 1 76 ? 18.588 9.199 -8.108 1.00 97.56 76 SER A C 1
ATOM 607 O O . SER A 1 76 ? 18.358 8.737 -6.991 1.00 97.56 76 SER A O 1
ATOM 609 N N . GLU A 1 77 ? 18.412 10.487 -8.400 1.00 98.50 77 GLU A N 1
ATOM 610 C CA . GLU A 1 77 ? 17.846 11.460 -7.465 1.00 98.50 77 GLU A CA 1
ATOM 611 C C . GLU A 1 77 ? 16.383 11.145 -7.146 1.00 98.50 77 GLU A C 1
ATOM 613 O O . GLU A 1 77 ? 15.985 11.188 -5.983 1.00 98.50 77 GLU A O 1
ATOM 618 N N . ASP A 1 78 ? 15.583 10.782 -8.147 1.00 98.25 78 ASP A N 1
ATOM 619 C CA . ASP A 1 78 ? 14.180 10.427 -7.939 1.00 98.25 78 ASP A CA 1
ATOM 620 C C . ASP A 1 78 ? 14.031 9.115 -7.163 1.00 98.25 78 ASP A C 1
ATOM 622 O O . ASP A 1 78 ? 13.214 9.039 -6.243 1.00 98.25 78 ASP A O 1
ATOM 626 N N . CYS A 1 79 ? 14.882 8.120 -7.437 1.00 98.06 79 CYS A N 1
ATOM 627 C CA . CYS A 1 79 ? 14.978 6.907 -6.627 1.00 98.06 79 CYS A CA 1
ATOM 628 C C . CYS A 1 79 ? 15.337 7.239 -5.167 1.00 98.06 79 CYS A C 1
ATOM 630 O O . CYS A 1 79 ? 14.672 6.771 -4.242 1.00 98.06 79 CYS A O 1
ATOM 632 N N . ALA A 1 80 ? 16.322 8.114 -4.937 1.00 98.06 80 ALA A N 1
ATOM 633 C CA . ALA A 1 80 ? 16.709 8.531 -3.589 1.00 98.06 80 ALA A CA 1
ATOM 634 C C . ALA A 1 80 ? 15.563 9.237 -2.840 1.00 98.06 80 ALA A C 1
ATOM 636 O O . ALA A 1 80 ? 15.322 8.938 -1.668 1.00 98.06 80 ALA A O 1
ATOM 637 N N . LYS A 1 81 ? 14.810 10.120 -3.513 1.00 98.38 81 LYS A N 1
ATOM 638 C CA . LYS A 1 81 ? 13.623 10.779 -2.936 1.00 98.38 81 LYS A CA 1
ATOM 639 C C . LYS A 1 81 ? 12.541 9.763 -2.568 1.00 98.38 81 LYS A C 1
ATOM 641 O O . LYS A 1 81 ? 11.988 9.837 -1.473 1.00 98.38 81 LYS A O 1
ATOM 646 N N . GLN A 1 82 ? 12.254 8.799 -3.446 1.00 98.19 82 GLN A N 1
ATOM 647 C CA . GLN A 1 82 ? 11.264 7.749 -3.177 1.00 98.19 82 GLN A CA 1
ATOM 648 C C . GLN A 1 82 ? 11.661 6.898 -1.967 1.00 98.19 82 GLN A C 1
ATOM 650 O O . GLN A 1 82 ? 10.847 6.691 -1.067 1.00 98.19 82 GLN A O 1
ATOM 655 N N . VAL A 1 83 ? 12.926 6.472 -1.894 1.00 98.25 83 VAL A N 1
ATOM 656 C CA . VAL A 1 83 ? 13.454 5.735 -0.737 1.00 98.25 83 VAL A CA 1
ATOM 657 C C . VAL A 1 83 ? 13.329 6.565 0.543 1.00 98.25 83 VAL A C 1
ATOM 659 O O . VAL A 1 83 ? 12.924 6.036 1.575 1.00 98.25 83 VAL A O 1
ATOM 662 N N . GLN A 1 84 ? 13.607 7.870 0.493 1.00 98.31 84 GLN A N 1
ATOM 663 C CA . GLN A 1 84 ? 13.480 8.750 1.657 1.00 98.31 84 GLN A CA 1
ATOM 664 C C . GLN A 1 84 ? 12.031 8.871 2.154 1.00 98.31 84 GLN A C 1
ATOM 666 O O . GLN A 1 84 ? 11.796 8.820 3.363 1.00 98.31 84 GLN A O 1
ATOM 671 N N . VAL A 1 85 ? 11.059 8.987 1.244 1.00 98.56 85 VAL A N 1
ATOM 672 C CA . VAL A 1 85 ? 9.627 9.009 1.590 1.00 98.56 85 VAL A CA 1
ATOM 673 C C . VAL A 1 85 ? 9.203 7.689 2.232 1.00 98.56 85 VAL A C 1
ATOM 675 O O . VAL A 1 85 ? 8.571 7.702 3.289 1.00 98.56 85 VAL A O 1
ATOM 678 N N . LEU A 1 86 ? 9.598 6.555 1.645 1.00 98.38 86 LEU A N 1
ATOM 679 C CA . LEU A 1 86 ? 9.295 5.231 2.192 1.00 98.38 86 LEU A CA 1
ATOM 680 C C . LEU A 1 86 ? 9.903 5.045 3.588 1.00 98.38 86 LEU A C 1
ATOM 682 O O . LEU A 1 86 ? 9.216 4.584 4.496 1.00 98.38 86 LEU A O 1
ATOM 686 N N . LEU A 1 87 ? 11.152 5.468 3.800 1.00 98.25 87 LEU A N 1
ATOM 687 C CA . LEU A 1 87 ? 11.789 5.424 5.119 1.00 98.25 87 LEU A CA 1
ATOM 688 C C . LEU A 1 87 ? 11.042 6.282 6.148 1.00 98.25 87 LEU A C 1
ATOM 690 O O . LEU A 1 87 ? 10.820 5.831 7.271 1.00 98.25 87 LEU A O 1
ATOM 694 N N . ALA A 1 88 ? 10.614 7.491 5.776 1.00 97.81 88 ALA A N 1
ATOM 695 C CA . ALA A 1 88 ? 9.829 8.349 6.662 1.00 97.81 88 ALA A CA 1
ATOM 696 C C . ALA A 1 88 ? 8.465 7.724 7.010 1.00 97.81 88 ALA A C 1
ATOM 698 O O . ALA A 1 88 ? 8.029 7.782 8.162 1.00 97.81 88 ALA A O 1
ATOM 699 N N . GLN A 1 89 ? 7.806 7.082 6.042 1.00 98.25 89 GLN A N 1
ATOM 700 C CA . GLN A 1 89 ? 6.546 6.372 6.260 1.00 98.25 89 GLN A CA 1
ATOM 701 C C . GLN A 1 89 ? 6.723 5.178 7.206 1.00 98.25 89 GLN A C 1
ATOM 703 O O . GLN A 1 89 ? 5.935 5.028 8.142 1.00 98.25 89 GLN A O 1
ATOM 708 N N . VAL A 1 90 ? 7.776 4.374 7.018 1.00 98.12 90 VAL A N 1
ATOM 709 C CA . VAL A 1 90 ? 8.108 3.255 7.914 1.00 98.12 90 VAL A CA 1
ATOM 710 C C . VAL A 1 90 ? 8.349 3.768 9.333 1.00 98.12 90 VAL A C 1
ATOM 712 O O . VAL A 1 90 ? 7.690 3.304 10.261 1.00 98.12 90 VAL A O 1
ATOM 715 N N . GLN A 1 91 ? 9.176 4.801 9.507 1.00 98.44 91 GLN A N 1
ATOM 716 C CA . GLN A 1 91 ? 9.439 5.397 10.823 1.00 98.44 91 GLN A CA 1
ATOM 717 C C . GLN A 1 91 ? 8.171 5.931 11.505 1.00 98.44 91 GLN A C 1
ATOM 719 O O . GLN A 1 91 ? 8.020 5.811 12.722 1.00 98.44 91 GLN A O 1
ATOM 724 N N . ASN A 1 92 ? 7.244 6.523 10.748 1.00 98.25 92 ASN A N 1
ATOM 725 C CA . ASN A 1 92 ? 5.963 6.974 11.291 1.00 98.25 92 ASN A CA 1
ATOM 726 C C . ASN A 1 92 ? 5.079 5.795 11.716 1.00 98.25 92 ASN A C 1
ATOM 728 O O . ASN A 1 92 ? 4.486 5.838 12.795 1.00 98.25 92 ASN A O 1
ATOM 732 N N . SER A 1 93 ? 5.026 4.730 10.911 1.00 96.69 93 SER A N 1
ATOM 733 C CA . SER A 1 93 ? 4.272 3.520 11.247 1.00 96.69 93 SER A CA 1
ATOM 734 C C . SER A 1 93 ? 4.831 2.814 12.489 1.00 96.69 93 SER A C 1
ATOM 736 O O . SER A 1 93 ? 4.063 2.416 13.361 1.00 96.69 93 SER A O 1
ATOM 738 N N . GLU A 1 94 ? 6.156 2.756 12.647 1.00 98.19 94 GLU A N 1
ATOM 739 C CA . GLU A 1 94 ? 6.810 2.195 13.832 1.00 98.19 94 GLU A CA 1
ATOM 740 C C . GLU A 1 94 ? 6.471 2.985 15.098 1.00 98.19 94 GLU A C 1
ATOM 742 O O . GLU A 1 94 ? 6.109 2.395 16.116 1.00 98.19 94 GLU A O 1
ATOM 747 N N . LYS A 1 95 ? 6.523 4.322 15.041 1.00 98.00 95 LYS A N 1
ATOM 748 C CA . LYS A 1 95 ? 6.127 5.181 16.170 1.00 98.00 95 LYS A CA 1
ATOM 749 C C . LYS A 1 95 ? 4.659 4.981 16.549 1.00 98.00 95 LYS A C 1
ATOM 751 O O . LYS A 1 95 ? 4.328 4.934 17.737 1.00 98.00 95 LYS A O 1
ATOM 756 N N . LEU A 1 96 ? 3.774 4.846 15.559 1.00 98.44 96 LEU A N 1
ATOM 757 C CA . LEU A 1 96 ? 2.361 4.561 15.801 1.00 98.44 96 LEU A CA 1
ATOM 758 C C . LEU A 1 96 ? 2.181 3.195 16.473 1.00 98.44 96 LEU A C 1
ATOM 760 O O . LEU A 1 96 ? 1.472 3.108 17.472 1.00 98.44 96 LEU A O 1
ATOM 764 N N . LEU A 1 97 ? 2.861 2.154 15.984 1.00 98.38 97 LEU A N 1
ATOM 765 C CA . LEU A 1 97 ? 2.817 0.816 16.578 1.00 98.38 97 LEU A CA 1
ATOM 766 C C . LEU A 1 97 ? 3.327 0.812 18.023 1.00 98.38 97 LEU A C 1
ATOM 768 O O . LEU A 1 97 ? 2.683 0.222 18.886 1.00 98.38 97 LEU A O 1
ATOM 772 N N . GLN A 1 98 ? 4.421 1.520 18.313 1.00 98.44 98 GLN A N 1
ATOM 773 C CA . GLN A 1 98 ? 4.927 1.687 19.681 1.00 98.44 98 GLN A CA 1
ATOM 774 C C . GLN A 1 98 ? 3.900 2.386 20.584 1.00 98.44 98 GLN A C 1
ATOM 776 O O . GLN A 1 98 ? 3.674 1.966 21.720 1.00 98.44 98 GLN A O 1
ATOM 781 N N . THR A 1 99 ? 3.237 3.425 20.070 1.00 98.31 99 THR A N 1
ATOM 782 C CA . THR A 1 99 ? 2.188 4.146 20.806 1.00 98.31 99 THR A CA 1
ATOM 783 C C . THR A 1 99 ? 0.997 3.236 21.091 1.00 98.31 99 THR A C 1
ATOM 785 O O . THR A 1 99 ? 0.558 3.138 22.237 1.00 98.31 99 THR A O 1
ATOM 788 N N . LEU A 1 100 ? 0.509 2.517 20.076 1.00 98.31 100 LEU A N 1
ATOM 789 C CA . LEU A 1 100 ? -0.598 1.572 20.210 1.00 98.31 100 LEU A CA 1
ATOM 790 C C . LEU A 1 100 ? -0.262 0.460 21.205 1.00 98.31 100 LEU A C 1
ATOM 792 O O . LEU A 1 100 ? -1.058 0.194 22.104 1.00 98.31 100 LEU A O 1
ATOM 796 N N . GLN A 1 101 ? 0.937 -0.120 21.119 1.00 98.00 101 GLN A N 1
ATOM 797 C CA . GLN A 1 101 ? 1.419 -1.106 22.085 1.00 98.00 101 GLN A CA 1
ATOM 798 C C . GLN A 1 101 ? 1.388 -0.548 23.515 1.00 98.00 101 GLN A C 1
ATOM 800 O O . GLN A 1 101 ? 0.896 -1.218 24.422 1.00 98.00 101 GLN A O 1
ATOM 805 N N . GLY A 1 102 ? 1.833 0.697 23.716 1.00 98.00 102 GLY A N 1
ATOM 806 C CA . GLY A 1 102 ? 1.742 1.381 25.006 1.00 98.00 102 GLY A CA 1
ATOM 807 C C . GLY A 1 102 ? 0.300 1.535 25.502 1.00 98.00 102 GLY A C 1
ATOM 808 O O . GLY A 1 102 ? 0.011 1.232 26.660 1.00 98.00 102 GLY A O 1
ATOM 809 N N . THR A 1 103 ? -0.627 1.950 24.632 1.00 98.31 103 THR A N 1
ATOM 810 C CA . THR A 1 103 ? -2.045 2.099 25.005 1.00 98.31 103 THR A CA 1
ATOM 811 C C . THR A 1 103 ? -2.709 0.770 25.361 1.00 98.31 103 THR A C 1
ATOM 813 O O . THR A 1 103 ? -3.476 0.723 26.323 1.00 98.31 103 THR A O 1
ATOM 816 N N . VAL A 1 104 ? -2.381 -0.313 24.648 1.00 98.12 104 VAL A N 1
ATOM 817 C CA . VAL A 1 104 ? -2.910 -1.656 24.916 1.00 98.12 104 VAL A CA 1
ATOM 818 C C . VAL A 1 104 ? -2.396 -2.175 26.254 1.00 98.12 104 VAL A C 1
ATOM 820 O O . VAL A 1 104 ? -3.205 -2.622 27.062 1.00 98.12 104 VAL A O 1
ATOM 823 N N . SER A 1 105 ? -1.095 -2.050 26.535 1.00 97.44 105 SER A N 1
ATOM 824 C CA . SER A 1 105 ? -0.529 -2.444 27.832 1.00 97.44 105 SER A CA 1
ATOM 825 C C . SER A 1 105 ? -1.195 -1.693 28.987 1.00 97.44 105 SER A C 1
ATOM 827 O O . SER A 1 105 ? -1.619 -2.305 29.963 1.00 97.44 105 SER A O 1
ATOM 829 N N . GLN A 1 106 ? -1.390 -0.378 28.848 1.00 98.44 106 GLN A N 1
ATOM 830 C CA . GLN A 1 106 ? -2.082 0.411 29.869 1.00 98.44 106 GLN A CA 1
ATOM 831 C C . GLN A 1 106 ? -3.557 0.019 30.027 1.00 98.44 106 GLN A C 1
ATOM 833 O O . GLN A 1 106 ? -4.067 -0.043 31.144 1.00 98.44 106 GLN A O 1
ATOM 838 N N . ALA A 1 107 ? -4.278 -0.219 28.929 1.00 96.75 107 ALA A N 1
ATOM 839 C CA . ALA A 1 107 ? -5.669 -0.666 28.987 1.00 96.75 107 ALA A CA 1
ATOM 840 C C . ALA A 1 107 ? -5.782 -2.048 29.651 1.00 96.75 107 ALA A C 1
ATOM 842 O O . ALA A 1 107 ? -6.665 -2.259 30.483 1.00 96.75 107 ALA A O 1
ATOM 843 N N . GLN A 1 108 ? -4.849 -2.952 29.345 1.00 97.81 108 GLN A N 1
ATOM 844 C CA . GLN A 1 108 ? -4.745 -4.265 29.968 1.00 97.81 108 GLN A CA 1
ATOM 845 C C . GLN A 1 108 ? -4.494 -4.154 31.478 1.00 97.81 108 GLN A C 1
ATOM 847 O O . GLN A 1 108 ? -5.194 -4.808 32.250 1.00 97.81 108 GLN A O 1
ATOM 852 N N . GLU A 1 109 ? -3.552 -3.315 31.917 1.00 98.00 109 GLU A N 1
ATOM 853 C CA . GLU A 1 109 ? -3.286 -3.078 33.343 1.00 98.00 109 GLU A CA 1
ATOM 854 C C . GLU A 1 109 ? -4.523 -2.534 34.071 1.00 98.00 109 GLU A C 1
ATOM 856 O O . GLU A 1 109 ? -4.884 -3.037 35.136 1.00 98.00 109 GLU A O 1
ATOM 861 N N . ARG A 1 110 ? -5.230 -1.560 33.479 1.00 98.38 110 ARG A N 1
ATOM 862 C CA . ARG A 1 110 ? -6.478 -1.018 34.049 1.00 98.38 110 ARG A CA 1
ATOM 863 C C . ARG A 1 110 ? -7.565 -2.086 34.165 1.00 98.38 110 ARG A C 1
ATOM 865 O O . ARG A 1 110 ? -8.207 -2.189 35.206 1.00 98.38 110 ARG A O 1
ATOM 872 N N . ALA A 1 111 ? -7.754 -2.910 33.135 1.00 97.62 111 ALA A N 1
ATOM 873 C CA . ALA A 1 111 ? -8.725 -4.002 33.174 1.00 97.62 111 ALA A CA 1
ATOM 874 C C . ALA A 1 111 ? -8.364 -5.045 34.248 1.00 97.62 111 ALA A C 1
ATOM 876 O O . ALA A 1 111 ? -9.237 -5.517 34.977 1.00 97.62 111 ALA A O 1
ATOM 877 N N . GLN A 1 112 ? -7.076 -5.374 34.399 1.00 97.81 112 GLN A N 1
ATOM 878 C CA . GLN A 1 112 ? -6.594 -6.259 35.463 1.00 97.81 112 GLN A CA 1
ATOM 879 C C . GLN A 1 112 ? -6.855 -5.680 36.860 1.00 97.81 112 GLN A C 1
ATOM 881 O O . GLN A 1 112 ? -7.301 -6.414 37.744 1.00 97.81 112 GLN A O 1
ATOM 886 N N . GLN A 1 113 ? -6.640 -4.376 37.054 1.00 98.50 113 GLN A N 1
ATOM 887 C CA . GLN A 1 113 ? -6.959 -3.682 38.307 1.00 98.50 113 GLN A CA 1
ATOM 888 C C . GLN A 1 113 ? -8.461 -3.741 38.612 1.00 98.50 113 GLN A C 1
ATOM 890 O O . GLN A 1 113 ? -8.843 -4.167 39.701 1.00 98.50 113 GLN A O 1
ATOM 895 N N . GLN A 1 114 ? -9.316 -3.431 37.634 1.00 97.94 114 GLN A N 1
ATOM 896 C CA . GLN A 1 114 ? -10.771 -3.513 37.799 1.00 97.94 114 GLN A CA 1
ATOM 897 C C . GLN A 1 114 ? -11.249 -4.935 38.124 1.00 97.94 114 GLN A C 1
ATOM 899 O O . GLN A 1 114 ? -12.089 -5.122 39.005 1.00 97.94 114 GLN A O 1
ATOM 904 N N . MET A 1 115 ? -10.685 -5.962 37.479 1.00 95.94 115 MET A N 1
ATOM 905 C CA . MET A 1 115 ? -10.989 -7.359 37.814 1.00 95.94 115 MET A CA 1
ATOM 906 C C . MET A 1 115 ? -10.577 -7.711 39.250 1.00 95.94 115 MET A C 1
ATOM 908 O O . MET A 1 115 ? -11.315 -8.411 39.947 1.00 95.94 115 MET A O 1
ATOM 912 N N . ALA A 1 116 ? -9.426 -7.220 39.717 1.00 97.12 116 ALA A N 1
ATOM 913 C CA . ALA A 1 116 ? -8.967 -7.441 41.086 1.00 97.12 116 ALA A CA 1
ATOM 914 C C . ALA A 1 116 ? -9.873 -6.744 42.118 1.00 97.12 116 ALA A C 1
ATOM 916 O O . ALA A 1 116 ? -10.232 -7.349 43.133 1.00 97.12 116 ALA A O 1
ATOM 917 N N . GLU A 1 117 ? -10.294 -5.508 41.846 1.00 98.19 117 GLU A N 1
ATOM 918 C CA . GLU A 1 117 ? -11.241 -4.758 42.678 1.00 98.19 117 GLU A CA 1
ATOM 919 C C . GLU A 1 117 ? -12.605 -5.449 42.751 1.00 98.19 117 GLU A C 1
ATOM 921 O O . GLU A 1 117 ? -13.149 -5.639 43.846 1.00 98.19 117 GLU A O 1
ATOM 926 N N . LEU A 1 118 ? -13.128 -5.898 41.607 1.00 98.19 118 LEU A N 1
ATOM 927 C CA . LEU A 1 118 ? -14.382 -6.638 41.540 1.00 98.19 118 LEU A CA 1
ATOM 928 C C . LEU A 1 118 ? -14.283 -7.945 42.334 1.00 98.19 118 LEU A C 1
ATOM 930 O O . LEU A 1 118 ? -15.147 -8.220 43.166 1.00 98.19 118 LEU A O 1
ATOM 934 N N . ALA A 1 119 ? -13.200 -8.709 42.171 1.00 97.88 119 ALA A N 1
ATOM 935 C CA . ALA A 1 119 ? -12.969 -9.934 42.932 1.00 97.88 119 ALA A CA 1
ATOM 936 C C . ALA A 1 119 ? -12.876 -9.674 44.447 1.00 97.88 119 ALA A C 1
ATOM 938 O O . ALA A 1 119 ? -13.410 -10.452 45.244 1.00 97.88 119 ALA A O 1
ATOM 939 N N . ALA A 1 120 ? -12.235 -8.579 44.866 1.00 97.81 120 ALA A N 1
ATOM 940 C CA . ALA A 1 120 ? -12.182 -8.174 46.268 1.00 97.81 120 ALA A CA 1
ATOM 941 C C . ALA A 1 120 ? -13.569 -7.775 46.801 1.00 97.81 120 ALA A C 1
ATOM 943 O O . ALA A 1 120 ? -13.942 -8.186 47.902 1.00 97.81 120 ALA A O 1
ATOM 944 N N . SER A 1 121 ? -14.355 -7.029 46.020 1.00 97.88 121 SER A N 1
ATOM 945 C CA . SER A 1 121 ? -15.730 -6.658 46.376 1.00 97.88 121 SER A CA 1
ATOM 946 C C . SER A 1 121 ? -16.635 -7.886 46.512 1.00 97.88 121 SER A C 1
ATOM 948 O O . SER A 1 121 ? -17.318 -8.029 47.524 1.00 97.88 121 SER A O 1
ATOM 950 N N . HIS A 1 122 ? -16.540 -8.835 45.576 1.00 97.88 122 HIS A N 1
ATOM 951 C CA . HIS A 1 122 ? -17.272 -10.095 45.603 1.00 97.88 122 HIS A CA 1
ATOM 952 C C . HIS A 1 122 ? -16.910 -10.926 46.838 1.00 97.88 122 HIS A C 1
ATOM 954 O O . HIS A 1 122 ? -17.793 -11.443 47.518 1.00 97.88 122 HIS A O 1
ATOM 960 N N . LYS A 1 123 ? -15.619 -11.010 47.192 1.00 97.94 123 LYS A N 1
ATOM 961 C CA . LYS A 1 123 ? -15.188 -11.663 48.438 1.00 97.94 123 LYS A CA 1
ATOM 962 C C . LYS A 1 123 ? -15.821 -11.004 49.665 1.00 97.94 123 LYS A C 1
ATOM 964 O O . LYS A 1 123 ? -16.357 -11.725 50.499 1.00 97.94 123 LYS A O 1
ATOM 969 N N . ARG A 1 124 ? -15.800 -9.667 49.766 1.00 97.75 124 ARG A N 1
ATOM 970 C CA . ARG A 1 124 ? -16.419 -8.927 50.886 1.00 97.75 124 ARG A CA 1
ATOM 971 C C . ARG A 1 124 ? -17.915 -9.218 51.007 1.00 97.75 124 ARG A C 1
ATOM 973 O O . ARG A 1 124 ? -18.366 -9.566 52.091 1.00 97.75 124 ARG A O 1
ATOM 980 N N . VAL A 1 125 ? -18.654 -9.148 49.900 1.00 98.31 125 VAL A N 1
ATOM 981 C CA . VAL A 1 125 ? -20.093 -9.456 49.875 1.00 98.31 125 VAL A CA 1
ATOM 982 C C . VAL A 1 125 ? -20.353 -10.906 50.286 1.00 98.31 125 VAL A C 1
ATOM 984 O O . VAL A 1 125 ? -21.220 -11.157 51.113 1.00 98.31 125 VAL A O 1
ATOM 987 N N . CYS A 1 126 ? -19.567 -11.866 49.790 1.00 97.19 126 CYS A N 1
ATOM 988 C CA . CYS A 1 126 ? -19.670 -13.267 50.204 1.00 97.19 126 CYS A CA 1
ATOM 989 C C . CYS A 1 126 ? -19.430 -13.465 51.707 1.00 97.19 126 CYS A C 1
ATOM 991 O O . CYS A 1 126 ? -20.119 -14.277 52.324 1.00 97.19 126 CYS A O 1
ATOM 993 N N . TYR A 1 127 ? -18.461 -12.760 52.299 1.00 98.00 127 TYR A N 1
ATOM 994 C CA . TYR A 1 127 ? -18.249 -12.794 53.748 1.00 98.00 127 TYR A CA 1
ATOM 995 C C . TYR A 1 127 ? -19.447 -12.220 54.503 1.00 98.00 127 TYR A C 1
ATOM 997 O O . TYR A 1 127 ? -19.909 -12.848 55.450 1.00 98.00 127 TYR A O 1
ATOM 1005 N N . GLU A 1 128 ? -19.987 -11.089 54.054 1.00 98.12 128 GLU A N 1
ATOM 1006 C CA . GLU A 1 128 ? -21.132 -10.452 54.704 1.00 98.12 128 GLU A CA 1
ATOM 1007 C C . GLU A 1 128 ? -22.399 -11.312 54.607 1.00 98.12 128 GLU A C 1
ATOM 1009 O O . GLU A 1 128 ? -23.084 -11.512 55.603 1.00 98.12 128 GLU A O 1
ATOM 1014 N N . ILE A 1 129 ? -22.668 -11.923 53.447 1.00 97.62 129 ILE A N 1
ATOM 1015 C CA . ILE A 1 129 ? -23.774 -12.877 53.276 1.00 97.62 129 ILE A CA 1
ATOM 1016 C C . ILE A 1 129 ? -23.608 -14.072 54.219 1.00 97.62 129 ILE A C 1
ATOM 1018 O O . ILE A 1 129 ? -24.581 -14.491 54.843 1.00 97.62 129 ILE A O 1
ATOM 1022 N N . LYS A 1 130 ? -22.395 -14.631 54.341 1.00 97.06 130 LYS A N 1
ATOM 1023 C CA . LYS A 1 130 ? -22.131 -15.737 55.275 1.00 97.06 130 LYS A CA 1
ATOM 1024 C C . LYS A 1 130 ? -22.379 -15.315 56.721 1.00 97.06 130 LYS A C 1
ATOM 1026 O O . LYS A 1 130 ? -23.118 -16.010 57.409 1.00 97.06 130 LYS A O 1
ATOM 1031 N N . ARG A 1 131 ? -21.851 -14.160 57.139 1.00 98.06 131 ARG A N 1
ATOM 1032 C CA . ARG A 1 131 ? -22.045 -13.603 58.486 1.00 98.06 131 ARG A CA 1
ATOM 1033 C C . ARG A 1 131 ? -23.527 -13.387 58.799 1.00 98.06 131 ARG A C 1
ATOM 1035 O O . ARG A 1 131 ? -24.012 -13.864 59.816 1.00 98.06 131 ARG A O 1
ATOM 1042 N N . LEU A 1 132 ? -24.262 -12.739 57.893 1.00 96.38 132 LEU A N 1
ATOM 1043 C CA . LEU A 1 132 ? -25.701 -12.502 58.037 1.00 96.38 132 LEU A CA 1
ATOM 1044 C C . LEU A 1 132 ? -26.505 -13.809 58.042 1.00 96.38 132 LEU A C 1
ATOM 1046 O O . LEU A 1 132 ? -27.527 -13.896 58.717 1.00 96.38 132 LEU A O 1
ATOM 1050 N N . ASN A 1 133 ? -26.084 -14.833 57.296 1.00 94.94 133 ASN A N 1
ATOM 1051 C CA . ASN A 1 133 ? -26.740 -16.141 57.309 1.00 94.94 133 ASN A CA 1
ATOM 1052 C C . ASN A 1 133 ? -26.492 -16.880 58.634 1.00 94.94 133 ASN A C 1
ATOM 1054 O O . ASN A 1 133 ? -27.421 -17.467 59.180 1.00 94.94 133 ASN A O 1
ATOM 1058 N N . GLU A 1 134 ? -25.274 -16.813 59.174 1.00 95.50 134 GLU A N 1
ATOM 1059 C CA . GLU A 1 134 ? -24.934 -17.336 60.503 1.00 95.50 134 GLU A CA 1
ATOM 1060 C C . GLU A 1 134 ? -25.715 -16.607 61.608 1.00 95.50 134 GLU A C 1
ATOM 1062 O O . GLU A 1 134 ? -26.310 -17.263 62.462 1.00 95.50 134 GLU A O 1
ATOM 1067 N N . GLU A 1 135 ? -25.808 -15.274 61.555 1.00 94.62 135 GLU A N 1
ATOM 1068 C CA . GLU A 1 135 ? -26.640 -14.472 62.465 1.00 94.62 135 GLU A CA 1
ATOM 1069 C C . GLU A 1 135 ? -28.124 -14.857 62.356 1.00 94.62 135 GLU A C 1
ATOM 1071 O O . GLU A 1 135 ? -28.762 -15.130 63.369 1.00 94.62 135 GLU A O 1
ATOM 1076 N N . ASN A 1 136 ? -28.673 -14.975 61.140 1.00 91.81 136 ASN A N 1
ATOM 1077 C CA . ASN A 1 136 ? -30.058 -15.411 60.925 1.00 91.81 136 ASN A CA 1
ATOM 1078 C C . ASN A 1 136 ? -30.318 -16.837 61.426 1.00 91.81 136 ASN A C 1
ATOM 1080 O O . ASN A 1 136 ? -31.383 -17.111 61.976 1.00 91.81 136 ASN A O 1
ATOM 1084 N N . GLN A 1 137 ? -29.375 -17.762 61.236 1.00 91.88 137 GLN A N 1
ATOM 1085 C CA . GLN A 1 137 ? -29.469 -19.108 61.802 1.00 91.88 137 GLN A CA 1
ATOM 1086 C C . GLN A 1 137 ? -29.411 -19.066 63.328 1.00 91.88 137 GLN A C 1
ATOM 1088 O O . GLN A 1 137 ? -30.211 -19.733 63.973 1.00 91.88 137 GLN A O 1
ATOM 1093 N N . GLY A 1 138 ? -28.532 -18.248 63.910 1.00 89.44 138 GLY A N 1
ATOM 1094 C CA . GLY A 1 138 ? -28.464 -18.017 65.350 1.00 89.44 138 GLY A CA 1
ATOM 1095 C C . GLY A 1 138 ? -29.784 -17.490 65.910 1.00 89.44 138 GLY A C 1
ATOM 1096 O O . GLY A 1 138 ? -30.295 -18.048 66.878 1.00 89.44 138 GLY A O 1
ATOM 1097 N N . LEU A 1 139 ? -30.382 -16.492 65.256 1.00 85.12 139 LEU A N 1
ATOM 1098 C CA . LEU A 1 139 ? -31.695 -15.948 65.612 1.00 85.12 139 LEU A CA 1
ATOM 1099 C C . LEU A 1 139 ? -32.807 -17.000 65.470 1.00 85.12 139 LEU A C 1
ATOM 1101 O O . LEU A 1 139 ? -33.647 -17.116 66.355 1.00 85.12 139 LEU A O 1
ATOM 1105 N N . ARG A 1 140 ? -32.781 -17.834 64.421 1.00 78.62 140 ARG A N 1
ATOM 1106 C CA . ARG A 1 140 ? -33.722 -18.959 64.242 1.00 78.62 140 ARG A CA 1
ATOM 1107 C C . ARG A 1 140 ? -33.539 -20.094 65.250 1.00 78.62 140 ARG A C 1
ATOM 1109 O O . ARG A 1 140 ? -34.511 -20.756 65.577 1.00 78.62 140 ARG A O 1
ATOM 1116 N N . CYS A 1 141 ? -32.324 -20.344 65.729 1.00 67.94 141 CYS A N 1
ATOM 1117 C CA . CYS A 1 141 ? -32.048 -21.341 66.768 1.00 67.94 141 CYS A CA 1
ATOM 1118 C C . CYS A 1 141 ? -32.371 -20.815 68.175 1.00 67.94 141 CYS A C 1
ATOM 1120 O O . CYS A 1 141 ? -32.689 -21.602 69.063 1.00 67.94 141 CYS A O 1
ATOM 1122 N N . GLN A 1 142 ? -32.277 -19.497 68.384 1.00 61.41 142 GLN A N 1
ATOM 1123 C CA . GLN A 1 142 ? -32.751 -18.814 69.593 1.00 61.41 142 GLN A CA 1
ATOM 1124 C C . GLN A 1 142 ? -34.275 -18.657 69.605 1.00 61.41 142 GLN A C 1
ATOM 1126 O O . GLN A 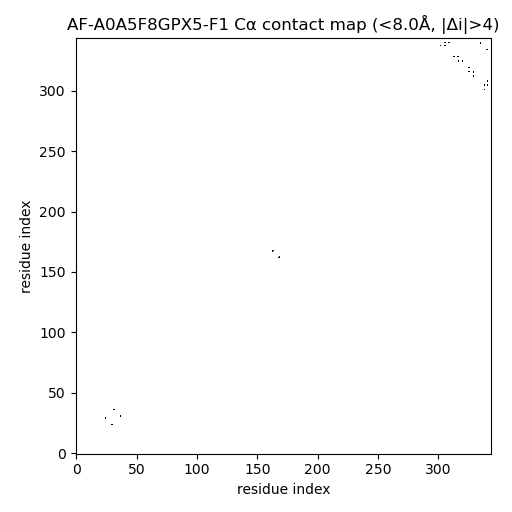1 142 ? -34.861 -18.540 70.678 1.00 61.41 142 GLN A O 1
ATOM 1131 N N . GLN A 1 143 ? -34.917 -18.712 68.436 1.00 43.66 143 GLN A N 1
ATOM 1132 C CA . GLN A 1 143 ? -36.355 -18.903 68.310 1.00 43.66 143 GLN A CA 1
ATOM 1133 C C . GLN A 1 143 ? -36.693 -20.326 68.800 1.00 43.66 143 GLN A C 1
ATOM 1135 O O . GLN A 1 143 ? -36.245 -21.302 68.193 1.00 43.66 143 GLN A O 1
ATOM 1140 N N . PRO A 1 144 ? -37.435 -20.495 69.910 1.00 43.47 144 PRO A N 1
ATOM 1141 C CA . PRO A 1 144 ? -37.761 -21.821 70.414 1.00 43.47 144 PRO A CA 1
ATOM 1142 C C . PRO A 1 144 ? -38.517 -22.619 69.347 1.00 43.47 144 PRO A C 1
ATOM 1144 O O . PRO A 1 144 ? -39.490 -22.128 68.773 1.00 43.47 144 PRO A O 1
ATOM 1147 N N . LEU A 1 145 ? -38.078 -23.857 69.090 1.00 41.62 145 LEU A N 1
ATOM 1148 C CA . LEU A 1 145 ? -38.821 -24.832 68.288 1.00 41.62 145 LEU A CA 1
ATOM 1149 C C . LEU A 1 145 ? -40.297 -24.844 68.730 1.00 41.62 145 LEU A C 1
ATOM 1151 O O . LEU A 1 145 ? -40.560 -25.060 69.918 1.00 41.62 145 LEU A O 1
ATOM 1155 N N . PRO A 1 146 ? -41.264 -24.680 67.810 1.00 42.16 146 PRO A N 1
ATOM 1156 C CA . PRO A 1 146 ? -42.667 -24.816 68.146 1.00 42.16 146 PRO A CA 1
ATOM 1157 C C . PRO A 1 146 ? -42.971 -26.306 68.338 1.00 42.16 146 PRO A C 1
ATOM 1159 O O . PRO A 1 146 ? -43.329 -27.019 67.401 1.00 42.16 146 PRO A O 1
ATOM 1162 N N . VAL A 1 147 ? -42.843 -26.797 69.572 1.00 40.38 147 VAL A N 1
ATOM 1163 C CA . VAL A 1 147 ? -43.738 -27.869 70.017 1.00 40.38 147 VAL A CA 1
ATOM 1164 C C . VAL A 1 147 ? -45.133 -27.258 70.031 1.00 40.38 147 VAL A C 1
ATOM 1166 O O . VAL A 1 147 ? -45.313 -26.120 70.458 1.00 40.38 147 VAL A O 1
ATOM 1169 N N . GLY A 1 148 ? -46.077 -27.998 69.456 1.00 37.72 148 GLY A N 1
ATOM 1170 C CA . GLY A 1 148 ? -47.400 -27.534 69.072 1.00 37.72 148 GLY A CA 1
ATOM 1171 C C . GLY A 1 148 ? -48.090 -26.575 70.042 1.00 37.72 148 GLY A C 1
ATOM 1172 O O . GLY A 1 148 ? -47.977 -26.670 71.260 1.00 37.72 148 GLY A O 1
ATOM 1173 N N . SER A 1 149 ? -48.916 -25.721 69.446 1.00 41.53 149 SER A N 1
ATOM 1174 C CA . SER A 1 149 ? -49.997 -25.022 70.131 1.00 41.53 149 SER A CA 1
ATOM 1175 C C . SER A 1 149 ? -49.568 -24.116 71.279 1.00 41.53 149 SER A C 1
ATOM 1177 O O . SER A 1 149 ? -49.940 -24.338 72.427 1.00 41.53 149 SER A O 1
ATOM 1179 N N . ARG A 1 150 ? -48.948 -22.984 70.952 1.00 35.66 150 ARG A N 1
ATOM 1180 C CA . ARG A 1 150 ? -49.406 -21.725 71.543 1.00 35.66 150 ARG A CA 1
ATOM 1181 C C . ARG A 1 150 ? -48.938 -20.547 70.714 1.00 35.66 150 ARG A C 1
ATOM 1183 O O . ARG A 1 150 ? -47.769 -20.194 70.690 1.00 35.66 150 ARG A O 1
ATOM 1190 N N . VAL A 1 151 ? -49.904 -19.954 70.032 1.00 40.44 151 VAL A N 1
ATOM 1191 C CA . VAL A 1 151 ? -49.866 -18.560 69.610 1.00 40.44 151 VAL A CA 1
ATOM 1192 C C . VAL A 1 151 ? -49.670 -17.733 70.878 1.00 40.44 151 VAL A C 1
ATOM 1194 O O . VAL A 1 151 ? -50.635 -17.509 71.602 1.00 40.44 151 VAL A O 1
ATOM 1197 N N . GLN A 1 152 ? -48.429 -17.386 71.205 1.00 45.09 152 GLN A N 1
ATOM 1198 C CA . GLN A 1 152 ? -48.103 -16.281 72.100 1.00 45.09 152 GLN A CA 1
ATOM 1199 C C . GLN A 1 152 ? -46.607 -15.953 72.011 1.00 45.09 152 GLN A C 1
ATOM 1201 O O . GLN A 1 152 ? -45.765 -16.740 72.426 1.00 45.09 152 GLN A O 1
ATOM 1206 N N . GLU A 1 153 ? -46.361 -14.752 71.476 1.00 46.94 153 GLU A N 1
ATOM 1207 C CA . GLU A 1 153 ? -45.294 -13.820 71.866 1.00 46.94 153 GLU A CA 1
ATOM 1208 C C . GLU A 1 153 ? -43.867 -14.111 71.375 1.00 46.94 153 GLU A C 1
ATOM 1210 O O . GLU A 1 153 ? -43.116 -14.855 71.992 1.00 46.94 153 GLU A O 1
ATOM 1215 N N . GLN A 1 154 ? -43.473 -13.423 70.292 1.00 39.16 154 GLN A N 1
ATOM 1216 C CA . GLN A 1 154 ? -42.412 -12.393 70.295 1.00 39.16 154 GLN A CA 1
ATOM 1217 C C . GLN A 1 154 ? -42.013 -12.051 68.854 1.00 39.16 154 GLN A C 1
ATOM 1219 O O . GLN A 1 154 ? -40.999 -12.503 68.326 1.00 39.16 154 GLN A O 1
ATOM 1224 N N . GLU A 1 155 ? -42.830 -11.219 68.212 1.00 42.44 155 GLU A N 1
ATOM 1225 C CA . GLU A 1 155 ? -42.313 -10.307 67.202 1.00 42.44 155 GLU A CA 1
ATOM 1226 C C . GLU A 1 155 ? -41.725 -9.112 67.961 1.00 42.44 155 GLU A C 1
ATOM 1228 O O . GLU A 1 155 ? -42.408 -8.507 68.787 1.00 42.44 155 GLU A O 1
ATOM 1233 N N . GLN A 1 156 ? -40.473 -8.750 67.673 1.00 36.19 156 GLN A N 1
ATOM 1234 C CA . GLN A 1 156 ? -40.001 -7.374 67.841 1.00 36.19 156 GLN A CA 1
ATOM 1235 C C . GLN A 1 156 ? -40.707 -6.512 66.788 1.00 36.19 156 GLN A C 1
ATOM 1237 O O . GLN A 1 156 ? -40.122 -6.037 65.821 1.00 36.19 156 GLN A O 1
ATOM 1242 N N . VAL A 1 157 ? -42.016 -6.396 66.956 1.00 41.53 157 VAL A N 1
ATOM 1243 C CA . VAL A 1 157 ? -42.782 -5.231 66.565 1.00 41.53 157 VAL A CA 1
ATOM 1244 C C . VAL A 1 157 ? -42.214 -4.156 67.486 1.00 41.53 157 VAL A C 1
ATOM 1246 O O . VAL A 1 157 ? -42.348 -4.264 68.704 1.00 41.53 157 VAL A O 1
ATOM 1249 N N . GLU A 1 158 ? -41.513 -3.153 66.941 1.00 40.84 158 GLU A N 1
ATOM 1250 C CA . GLU A 1 158 ? -41.618 -1.829 67.564 1.00 40.84 158 GLU A CA 1
ATOM 1251 C C . GLU A 1 158 ? -43.098 -1.681 67.858 1.00 40.84 158 GLU A C 1
ATOM 1253 O O . GLU A 1 158 ? -43.870 -1.796 66.907 1.00 40.84 158 GLU A O 1
ATOM 1258 N N . GLU A 1 159 ? -43.485 -1.591 69.131 1.00 44.81 159 GLU A N 1
ATOM 1259 C CA . GLU A 1 159 ? -44.863 -1.379 69.542 1.00 44.81 159 GLU A CA 1
ATOM 1260 C C . GLU A 1 159 ? -45.395 -0.187 68.741 1.00 44.81 159 GLU A C 1
ATOM 1262 O O . GLU A 1 159 ? -45.279 0.970 69.133 1.00 44.81 159 GLU A O 1
ATOM 1267 N N . GLN A 1 160 ? -45.969 -0.464 67.570 1.00 50.06 160 GLN A N 1
ATOM 1268 C CA . GLN A 1 160 ? -46.960 0.377 66.955 1.00 50.06 160 GLN A CA 1
ATOM 1269 C C . GLN A 1 160 ? -48.101 0.234 67.932 1.00 50.06 160 GLN A C 1
ATOM 1271 O O . GLN A 1 160 ? -48.896 -0.702 67.828 1.00 50.06 160 GLN A O 1
ATOM 1276 N N . GLU A 1 161 ? -48.070 1.086 68.961 1.00 51.34 161 GLU A N 1
ATOM 1277 C CA . GLU A 1 161 ? -49.155 1.255 69.902 1.00 51.34 161 GLU A CA 1
ATOM 1278 C C . GLU A 1 161 ? -50.422 1.229 69.061 1.00 51.34 161 GLU A C 1
ATOM 1280 O O . GLU A 1 161 ? -50.624 2.070 68.178 1.00 51.34 161 GLU A O 1
ATOM 1285 N N . LEU A 1 162 ? -51.206 0.161 69.229 1.00 63.47 162 LEU A N 1
ATOM 1286 C CA . LEU A 1 162 ? -52.460 0.012 68.516 1.00 63.47 162 LEU A CA 1
ATOM 1287 C C . LEU A 1 162 ? -53.230 1.298 68.801 1.00 63.47 162 LEU A C 1
ATOM 1289 O O . LEU A 1 162 ? -53.450 1.583 69.979 1.00 63.47 162 LEU A O 1
ATOM 1293 N N . PRO A 1 163 ? -53.570 2.094 67.774 1.00 65.75 163 PRO A N 1
ATOM 1294 C CA . PRO A 1 163 ? -54.036 3.455 67.977 1.00 65.75 163 PRO A CA 1
ATOM 1295 C C . PRO A 1 163 ? -55.244 3.416 68.906 1.00 65.75 163 PRO A C 1
ATOM 1297 O O . PRO A 1 163 ? -56.301 2.885 68.553 1.00 65.75 163 PRO A O 1
ATOM 1300 N N . THR A 1 164 ? -55.059 3.913 70.127 1.00 71.12 164 THR A N 1
ATOM 1301 C CA . THR A 1 164 ? -56.072 3.829 71.188 1.00 71.12 164 THR A CA 1
ATOM 1302 C C . THR A 1 164 ? -57.113 4.932 71.015 1.00 71.12 164 THR A C 1
ATOM 1304 O O . THR A 1 164 ? -58.207 4.859 71.579 1.00 71.12 164 THR A O 1
ATOM 1307 N N . SER A 1 165 ? -56.824 5.906 70.144 1.00 80.31 165 SER A N 1
ATOM 1308 C CA . SER A 1 165 ? -57.727 6.956 69.688 1.00 80.31 165 SER A CA 1
ATOM 1309 C C . SER A 1 165 ? -58.045 6.846 68.183 1.00 80.31 165 SER A C 1
ATOM 1311 O O . SER A 1 165 ? -57.149 6.626 67.363 1.00 80.31 165 SER A O 1
ATOM 1313 N N . PRO A 1 166 ? -59.299 7.104 67.751 1.00 83.62 166 PRO A N 1
ATOM 1314 C CA . PRO A 1 166 ? -59.654 7.153 66.327 1.00 83.62 166 PRO A CA 1
ATOM 1315 C C . PRO A 1 166 ? -58.867 8.219 65.541 1.00 83.62 166 PRO A C 1
ATOM 1317 O O . PRO A 1 166 ? -58.748 8.125 64.316 1.00 83.62 166 PRO A O 1
ATOM 1320 N N . LEU A 1 167 ? -58.316 9.228 66.224 1.00 87.62 167 LEU A N 1
ATOM 1321 C CA . LEU A 1 167 ? -57.485 10.261 65.610 1.00 87.62 167 LEU A CA 1
ATOM 1322 C C . LEU A 1 167 ? -56.090 9.732 65.234 1.00 87.62 167 LEU A C 1
ATOM 1324 O O . LEU A 1 167 ? -55.598 10.046 64.151 1.00 87.62 167 LEU A O 1
ATOM 1328 N N . GLU A 1 168 ? -55.491 8.895 66.082 1.00 85.56 168 GLU A N 1
ATOM 1329 C CA . GLU A 1 168 ? -54.183 8.264 65.847 1.00 85.56 168 GLU A CA 1
ATOM 1330 C C . GLU A 1 168 ? -54.259 7.281 64.675 1.00 85.56 168 GLU A C 1
ATOM 1332 O O . GLU A 1 168 ? -53.425 7.327 63.771 1.00 85.56 168 GLU A O 1
ATOM 1337 N N . LEU A 1 169 ? -55.333 6.483 64.598 1.00 85.38 169 LEU A N 1
ATOM 1338 C CA . LEU A 1 169 ? -55.588 5.599 63.454 1.00 85.38 169 LEU A CA 1
ATOM 1339 C C . LEU A 1 169 ? -55.709 6.409 62.151 1.00 85.38 169 LEU A C 1
ATOM 1341 O O . LEU A 1 169 ? -55.158 6.034 61.117 1.00 85.38 169 LEU A O 1
ATOM 1345 N N . GLN A 1 170 ? -56.413 7.547 62.182 1.00 89.56 170 GLN A N 1
ATOM 1346 C CA . GLN A 1 170 ? -56.552 8.407 61.006 1.00 89.56 170 GLN A CA 1
ATOM 1347 C C . GLN A 1 170 ? -55.209 9.014 60.568 1.00 89.56 170 GLN A C 1
ATOM 1349 O O . GLN A 1 170 ? -54.973 9.153 59.364 1.00 89.56 170 GLN A O 1
ATOM 1354 N N . GLN A 1 171 ? -54.339 9.376 61.511 1.00 88.75 171 GLN A N 1
ATOM 1355 C CA . GLN A 1 171 ? -52.998 9.885 61.219 1.00 88.75 171 GLN A CA 1
ATOM 1356 C C . GLN A 1 171 ? -52.097 8.788 60.637 1.00 88.75 171 GLN A C 1
ATOM 1358 O O . GLN A 1 171 ? -51.493 9.019 59.590 1.00 88.75 171 GLN A O 1
ATOM 1363 N N . LEU A 1 172 ? -52.112 7.580 61.207 1.00 88.12 172 LEU A N 1
ATOM 1364 C CA . LEU A 1 172 ? -51.362 6.425 60.701 1.00 88.12 172 LEU A CA 1
ATOM 1365 C C . LEU A 1 172 ? -51.810 6.005 59.290 1.00 88.12 172 LEU A C 1
ATOM 1367 O O . LEU A 1 172 ? -50.995 5.711 58.419 1.00 88.12 172 LEU A O 1
ATOM 1371 N N . ILE A 1 173 ? -53.116 6.035 59.003 1.00 91.38 173 ILE A N 1
ATOM 1372 C CA . ILE A 1 173 ? -53.634 5.774 57.648 1.00 91.38 173 ILE A CA 1
ATOM 1373 C C . ILE A 1 173 ? -53.162 6.852 56.660 1.00 91.38 173 ILE A C 1
ATOM 1375 O O . ILE A 1 173 ? -52.935 6.566 55.483 1.00 91.38 173 ILE A O 1
ATOM 1379 N N . ARG A 1 174 ? -53.038 8.113 57.095 1.00 91.38 174 ARG A N 1
ATOM 1380 C CA . ARG A 1 174 ? -52.520 9.185 56.234 1.00 91.38 174 ARG A CA 1
ATOM 1381 C C . ARG A 1 174 ? -51.021 9.023 55.974 1.00 91.38 174 ARG A C 1
ATOM 1383 O O . ARG A 1 174 ? -50.642 9.158 54.811 1.00 91.38 174 ARG A O 1
ATOM 1390 N N . SER A 1 175 ? -50.212 8.697 56.985 1.00 91.75 175 SER A N 1
ATOM 1391 C CA . SER A 1 175 ? -48.764 8.487 56.822 1.00 91.75 175 SER A CA 1
ATOM 1392 C C . SER A 1 175 ? -48.467 7.276 55.942 1.00 91.75 175 SER A C 1
ATOM 1394 O O . SER A 1 175 ? -47.820 7.431 54.914 1.00 91.75 175 SER A O 1
ATOM 1396 N N . THR A 1 176 ? -49.074 6.120 56.213 1.00 89.50 176 THR A N 1
ATOM 1397 C CA . THR A 1 176 ? -48.903 4.905 55.391 1.00 89.50 176 THR A CA 1
ATOM 1398 C C . THR A 1 176 ? -49.338 5.106 53.937 1.00 89.50 176 THR A C 1
ATOM 1400 O O . THR A 1 176 ? -48.697 4.621 53.006 1.00 89.50 176 THR A O 1
ATOM 1403 N N . ARG A 1 177 ? -50.412 5.873 53.688 1.00 94.38 177 ARG A N 1
ATOM 1404 C CA . ARG A 1 177 ? -50.808 6.252 52.317 1.00 94.38 177 ARG A CA 1
ATOM 1405 C C . ARG A 1 177 ? -49.795 7.172 51.649 1.00 94.38 177 ARG A C 1
ATOM 1407 O O . ARG A 1 177 ? -49.670 7.118 50.425 1.00 94.38 177 ARG A O 1
ATOM 1414 N N . GLN A 1 178 ? -49.142 8.043 52.409 1.00 94.56 178 GLN A N 1
ATOM 1415 C CA . GLN A 1 178 ? -48.118 8.945 51.901 1.00 94.56 178 GLN A CA 1
ATOM 1416 C C . GLN A 1 178 ? -46.814 8.195 51.609 1.00 94.56 178 GLN A C 1
ATOM 1418 O O . GLN A 1 178 ? -46.325 8.284 50.487 1.00 94.56 178 GLN A O 1
ATOM 1423 N N . GLU A 1 179 ? -46.358 7.345 52.521 1.00 94.19 179 GLU A N 1
ATOM 1424 C CA . GLU A 1 179 ? -45.229 6.429 52.328 1.00 94.19 179 GLU A CA 1
ATOM 1425 C C . GLU A 1 179 ? -45.459 5.519 51.115 1.00 94.19 179 GLU A C 1
ATOM 1427 O O . GLU A 1 179 ? -44.625 5.440 50.219 1.00 94.19 179 GLU A O 1
ATOM 1432 N N . ALA A 1 180 ? -46.653 4.933 50.968 1.00 92.06 180 ALA A N 1
ATOM 1433 C CA . ALA A 1 180 ? -46.993 4.131 49.792 1.00 92.06 180 ALA A CA 1
ATOM 1434 C C . ALA A 1 180 ? -47.003 4.939 48.478 1.00 92.06 180 ALA A C 1
ATOM 1436 O O . ALA A 1 180 ? -46.893 4.364 47.393 1.00 92.06 180 ALA A O 1
ATOM 1437 N N . ARG A 1 181 ? -47.204 6.263 48.519 1.00 96.06 181 ARG A N 1
ATOM 1438 C CA . ARG A 1 181 ? -47.063 7.132 47.333 1.00 96.06 181 ARG A CA 1
ATOM 1439 C C . ARG A 1 181 ? -45.595 7.430 47.048 1.00 96.06 181 ARG A C 1
ATOM 1441 O O . ARG A 1 181 ? -45.211 7.429 45.885 1.00 96.06 181 ARG A O 1
ATOM 1448 N N . GLU A 1 182 ? -44.791 7.659 48.077 1.00 92.88 182 GLU A N 1
ATOM 1449 C CA . GLU A 1 182 ? -43.353 7.913 47.954 1.00 92.88 182 GLU A CA 1
ATOM 1450 C C . GLU A 1 182 ? -42.605 6.670 47.459 1.00 92.88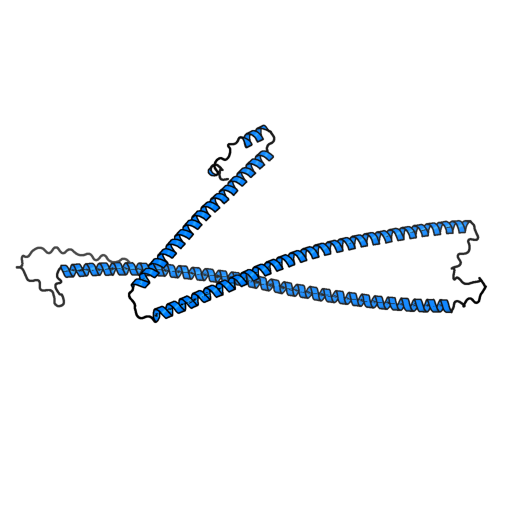 182 GLU A C 1
ATOM 1452 O O . GLU A 1 182 ? -41.856 6.769 46.489 1.00 92.88 182 GLU A O 1
ATOM 1457 N N . CYS A 1 183 ? -42.908 5.484 47.997 1.00 95.06 183 CYS A N 1
ATOM 1458 C CA . CYS A 1 183 ? -42.385 4.214 47.490 1.00 95.06 183 CYS A CA 1
ATOM 1459 C C . CYS A 1 183 ? -42.760 3.980 46.022 1.00 95.06 183 CYS A C 1
ATOM 1461 O O . CYS A 1 183 ? -41.911 3.567 45.238 1.00 95.06 183 CYS A O 1
ATOM 1463 N N . ARG A 1 184 ? -44.005 4.285 45.622 1.00 96.12 184 ARG A N 1
ATOM 1464 C CA . ARG A 1 184 ? -44.421 4.178 44.211 1.00 96.12 184 ARG A CA 1
ATOM 1465 C C . ARG A 1 184 ? -43.629 5.114 43.302 1.00 96.12 184 ARG A C 1
ATOM 1467 O O . ARG A 1 184 ? -43.149 4.674 42.267 1.00 96.12 184 ARG A O 1
ATOM 1474 N N . ARG A 1 185 ? -43.425 6.370 43.708 1.00 96.56 185 ARG A N 1
ATOM 1475 C CA . ARG A 1 185 ? -42.597 7.324 42.949 1.00 96.56 185 ARG A CA 1
ATOM 1476 C C . ARG A 1 185 ? -41.148 6.860 42.840 1.00 96.56 185 ARG A C 1
ATOM 1478 O O . ARG A 1 185 ? -40.562 6.948 41.769 1.00 96.56 185 ARG A O 1
ATOM 1485 N N . ALA A 1 186 ? -40.570 6.343 43.924 1.00 94.56 186 ALA A N 1
ATOM 1486 C CA . ALA A 1 186 ? -39.212 5.807 43.907 1.00 94.56 186 ALA A CA 1
ATOM 1487 C C . ALA A 1 186 ? -39.083 4.629 42.925 1.00 94.56 186 ALA A C 1
ATOM 1489 O O . ALA A 1 186 ? -38.153 4.612 42.122 1.00 94.56 186 ALA A O 1
ATOM 1490 N N . GLN A 1 187 ? -40.057 3.712 42.922 1.00 95.56 187 GLN A N 1
ATOM 1491 C CA . GLN A 1 187 ? -40.120 2.599 41.969 1.00 95.56 187 GLN A CA 1
ATOM 1492 C C . GLN A 1 187 ? -40.275 3.076 40.519 1.00 95.56 187 GLN A C 1
ATOM 1494 O O . GLN A 1 187 ? -39.631 2.534 39.628 1.00 95.56 187 GLN A O 1
ATOM 1499 N N . GLU A 1 188 ? -41.096 4.098 40.266 1.00 96.06 188 GLU A N 1
ATOM 1500 C CA . GLU A 1 188 ? -41.244 4.699 38.934 1.00 96.06 188 GLU A CA 1
ATOM 1501 C C . GLU A 1 188 ? -39.933 5.332 38.452 1.00 96.06 188 GLU A C 1
ATOM 1503 O O . GLU A 1 188 ? -39.524 5.106 37.315 1.00 96.06 188 GLU A O 1
ATOM 1508 N N . HIS A 1 189 ? -39.234 6.071 39.318 1.00 97.62 189 HIS A N 1
ATOM 1509 C CA . HIS A 1 189 ? -37.928 6.642 38.991 1.00 97.62 189 HIS A CA 1
ATOM 1510 C C . HIS A 1 189 ? -36.868 5.566 38.750 1.00 97.62 189 HIS A C 1
ATOM 1512 O O . HIS A 1 189 ? -36.069 5.698 37.826 1.00 97.62 189 HIS A O 1
ATOM 1518 N N . GLU A 1 190 ? -36.850 4.501 39.548 1.00 96.75 190 GLU A N 1
ATOM 1519 C CA . GLU A 1 190 ? -35.937 3.375 39.350 1.00 96.75 190 GLU A CA 1
ATOM 1520 C C . GL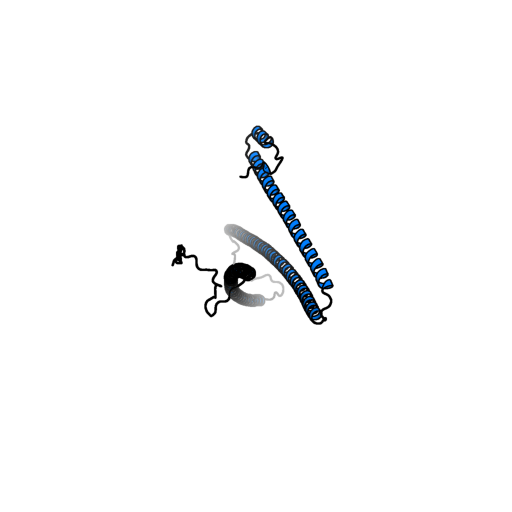U A 1 190 ? -36.227 2.642 38.034 1.00 96.75 190 GLU A C 1
ATOM 1522 O O . GLU A 1 190 ? -35.310 2.398 37.251 1.00 96.75 190 GLU A O 1
ATOM 1527 N N . ALA A 1 191 ? -37.501 2.385 37.729 1.00 95.69 191 ALA A N 1
ATOM 1528 C CA . ALA A 1 191 ? -37.911 1.797 36.460 1.00 95.69 191 ALA A CA 1
ATOM 1529 C C . ALA A 1 191 ? -37.518 2.679 35.265 1.00 95.69 191 ALA A C 1
ATOM 1531 O O . ALA A 1 191 ? -37.057 2.161 34.249 1.00 95.69 191 ALA A O 1
ATOM 1532 N N . GLU A 1 192 ? -37.658 4.001 35.381 1.00 97.75 192 GLU A N 1
ATOM 1533 C CA . GLU A 1 192 ? -37.263 4.929 34.321 1.00 97.75 192 GLU A CA 1
ATOM 1534 C C . GLU A 1 192 ? -35.740 4.992 34.144 1.00 97.75 192 GLU A C 1
ATOM 1536 O O . GLU A 1 192 ? -35.252 4.982 33.016 1.00 97.75 192 GLU A O 1
ATOM 1541 N N . ARG A 1 193 ? -34.969 4.949 35.238 1.00 98.44 193 ARG A N 1
ATOM 1542 C CA . ARG A 1 193 ? -33.501 4.839 35.176 1.00 98.44 193 ARG A CA 1
ATOM 1543 C C . ARG A 1 193 ? -33.064 3.573 34.445 1.00 98.44 193 ARG A C 1
ATOM 1545 O O . ARG A 1 193 ? -32.220 3.658 33.559 1.00 98.44 193 ARG A O 1
ATOM 1552 N N . LEU A 1 194 ? -33.669 2.431 34.772 1.00 97.00 194 LEU A N 1
ATOM 1553 C CA . LEU A 1 194 ? -33.375 1.163 34.101 1.00 97.00 194 LEU A CA 1
ATOM 1554 C C . LEU A 1 194 ? -33.783 1.190 32.623 1.00 97.00 194 LEU A C 1
ATOM 1556 O O . LEU A 1 194 ? -33.074 0.640 31.787 1.00 97.00 194 LEU A O 1
ATOM 1560 N N . ARG A 1 195 ? -34.894 1.846 32.264 1.00 98.44 195 ARG A N 1
ATOM 1561 C CA . ARG A 1 195 ? -35.283 2.022 30.853 1.00 98.44 195 ARG A CA 1
ATOM 1562 C C . ARG A 1 195 ? -34.252 2.828 30.076 1.00 98.44 195 ARG A C 1
ATOM 1564 O O . ARG A 1 195 ? -33.882 2.408 28.982 1.00 98.44 195 ARG A O 1
ATOM 1571 N N . ILE A 1 196 ? -33.782 3.942 30.637 1.00 98.00 196 ILE A N 1
ATOM 1572 C CA . ILE A 1 196 ? -32.730 4.760 30.023 1.00 98.00 196 ILE A CA 1
ATOM 1573 C C . ILE A 1 196 ? -31.460 3.923 29.861 1.00 98.00 196 ILE A C 1
ATOM 1575 O O . ILE A 1 196 ? -30.908 3.867 28.767 1.00 98.00 196 ILE A O 1
ATOM 1579 N N . GLU A 1 197 ? -31.044 3.203 30.903 1.00 98.31 197 GLU A N 1
ATOM 1580 C CA . GLU A 1 197 ? -29.867 2.334 30.845 1.00 98.31 197 GLU A CA 1
ATOM 1581 C C . GLU A 1 197 ? -29.999 1.271 29.743 1.00 98.31 197 GLU A C 1
ATOM 1583 O O . GLU A 1 197 ? -29.107 1.133 28.910 1.00 98.31 197 GLU A O 1
ATOM 1588 N N . ILE A 1 198 ? -31.147 0.593 29.644 1.00 97.69 198 ILE A N 1
ATOM 1589 C CA . ILE A 1 198 ? -31.411 -0.385 28.579 1.00 97.69 198 ILE A CA 1
ATOM 1590 C C . ILE A 1 198 ? -31.287 0.247 27.188 1.00 97.69 198 ILE A C 1
ATOM 1592 O O . ILE A 1 198 ? -30.718 -0.382 26.296 1.00 97.69 198 ILE A O 1
ATOM 1596 N N . VAL A 1 199 ? -31.816 1.456 26.978 1.00 98.50 199 VAL A N 1
ATOM 1597 C CA . VAL A 1 199 ? -31.705 2.151 25.686 1.00 98.50 199 VAL A CA 1
ATOM 1598 C C . VAL A 1 199 ? -30.248 2.502 25.392 1.00 98.50 199 VAL A C 1
ATOM 1600 O O . VAL A 1 199 ? -29.757 2.134 24.331 1.00 98.50 199 VAL A O 1
ATOM 1603 N N . THR A 1 200 ? -29.524 3.085 26.351 1.00 98.06 200 THR A N 1
ATOM 1604 C CA . THR A 1 200 ? -28.102 3.427 26.163 1.00 98.06 200 THR A CA 1
ATOM 1605 C C . THR A 1 200 ? -27.237 2.201 25.863 1.00 98.06 200 THR A C 1
ATOM 1607 O O . THR A 1 200 ? -26.370 2.249 24.994 1.00 98.06 200 THR A O 1
ATOM 1610 N N . LEU A 1 201 ? -27.498 1.068 26.523 1.00 97.81 201 LEU A N 1
ATOM 1611 C CA . LEU A 1 201 ? -26.789 -0.186 26.265 1.00 97.81 201 LEU A CA 1
ATOM 1612 C C . LEU A 1 201 ? -27.127 -0.769 24.888 1.00 97.81 201 LEU A C 1
ATOM 1614 O O . LEU A 1 201 ? -26.260 -1.370 24.257 1.00 97.81 201 LEU A O 1
ATOM 1618 N N . ARG A 1 202 ? -28.366 -0.603 24.410 1.00 97.94 202 ARG A N 1
ATOM 1619 C CA . ARG A 1 202 ? -28.762 -1.020 23.056 1.00 97.94 202 ARG A CA 1
ATOM 1620 C C . ARG A 1 202 ? -28.119 -0.153 21.984 1.00 97.94 202 ARG A C 1
ATOM 1622 O O . ARG A 1 202 ? -27.589 -0.712 21.036 1.00 97.94 202 ARG A O 1
ATOM 1629 N N . GLU A 1 203 ? -28.110 1.164 22.159 1.00 98.00 203 GLU A N 1
ATOM 1630 C CA . GLU A 1 203 ? -27.438 2.094 21.243 1.00 98.00 203 GLU A CA 1
ATOM 1631 C C . GLU A 1 203 ? -25.937 1.792 21.160 1.00 98.00 203 GLU A C 1
ATOM 1633 O O . GLU A 1 203 ? -25.402 1.628 20.066 1.00 98.00 203 GLU A O 1
ATOM 1638 N N . ALA A 1 204 ? -25.274 1.596 22.306 1.00 97.31 204 ALA A N 1
ATOM 1639 C CA . ALA A 1 204 ? -23.864 1.208 22.344 1.00 97.31 204 ALA A CA 1
ATOM 1640 C C . ALA A 1 204 ? -23.608 -0.148 21.662 1.00 97.31 204 ALA A C 1
ATOM 1642 O O . ALA A 1 204 ? -22.598 -0.323 20.979 1.00 97.31 204 ALA A O 1
ATOM 1643 N N . LEU A 1 205 ? -24.520 -1.115 21.824 1.00 97.50 205 LEU A N 1
ATOM 1644 C CA . LEU A 1 205 ? -24.433 -2.407 21.144 1.00 97.50 205 LEU A CA 1
ATOM 1645 C C . LEU A 1 205 ? -24.602 -2.258 19.628 1.00 97.50 205 LEU A C 1
ATOM 1647 O O . LEU A 1 205 ? -23.836 -2.855 18.876 1.00 97.50 205 LEU A O 1
ATOM 1651 N N . GLU A 1 206 ? -25.582 -1.481 19.172 1.00 98.06 206 GLU A N 1
ATOM 1652 C CA . GLU A 1 206 ? -25.807 -1.210 17.752 1.00 98.06 206 GLU A CA 1
ATOM 1653 C C . GLU A 1 206 ? -24.587 -0.520 17.130 1.00 98.06 206 GLU A C 1
ATOM 1655 O O . GLU A 1 206 ? -24.086 -0.976 16.100 1.00 98.06 206 GLU A O 1
ATOM 1660 N N . GLU A 1 207 ? -24.026 0.489 17.793 1.00 97.12 207 GLU A N 1
ATOM 1661 C CA . GLU A 1 207 ? -22.814 1.173 17.340 1.00 97.12 207 GLU A CA 1
ATOM 1662 C C . GLU A 1 207 ? -21.632 0.196 17.208 1.00 97.12 207 GLU A C 1
ATOM 1664 O O . GLU A 1 207 ? -21.022 0.116 16.139 1.00 97.12 207 GLU A O 1
ATOM 1669 N N . GLU A 1 208 ? -21.392 -0.653 18.214 1.00 96.56 208 GLU A N 1
ATOM 1670 C CA . GLU A 1 208 ? -20.394 -1.732 18.143 1.00 96.56 208 GLU A CA 1
ATOM 1671 C C . GLU A 1 208 ? -20.669 -2.724 17.002 1.00 96.56 208 GLU A C 1
ATOM 1673 O O . GLU A 1 208 ? -19.747 -3.171 16.322 1.00 96.56 208 GLU A O 1
ATOM 1678 N N . THR A 1 209 ? -21.927 -3.088 16.738 1.00 96.25 209 THR A N 1
ATOM 1679 C CA . THR A 1 209 ? -22.234 -3.992 15.616 1.00 96.25 209 THR A CA 1
ATOM 1680 C C . THR A 1 209 ? -21.946 -3.345 14.264 1.00 96.25 209 THR A C 1
ATOM 1682 O O . THR A 1 209 ? -21.425 -4.009 13.364 1.00 96.25 209 THR A O 1
ATOM 1685 N N . THR A 1 210 ? -22.230 -2.050 14.111 1.00 97.69 210 THR A N 1
ATOM 1686 C CA . THR A 1 210 ? -21.947 -1.323 12.868 1.00 97.69 210 THR A CA 1
ATOM 1687 C C . THR A 1 210 ? -20.450 -1.111 12.655 1.00 97.69 210 THR A C 1
ATOM 1689 O O . THR A 1 210 ? -19.981 -1.289 11.526 1.00 97.69 210 THR A O 1
ATOM 1692 N N . SER A 1 211 ? -19.693 -0.817 13.719 1.00 93.75 211 SER A N 1
ATOM 1693 C CA . SER A 1 211 ? -18.235 -0.666 13.673 1.00 93.75 211 SER A CA 1
ATOM 1694 C C . SER A 1 211 ? -17.536 -2.001 13.397 1.00 93.75 211 SER A C 1
ATOM 1696 O O . SER A 1 211 ? -16.620 -2.074 12.579 1.00 93.75 211 SER A O 1
ATOM 1698 N N . ARG A 1 212 ? -18.018 -3.108 13.975 1.00 97.06 212 ARG A N 1
ATOM 1699 C CA . ARG A 1 212 ? -17.545 -4.454 13.615 1.00 97.06 212 ARG A CA 1
ATOM 1700 C C . ARG A 1 212 ? -17.812 -4.767 12.152 1.00 97.06 212 ARG A C 1
ATOM 1702 O O . ARG A 1 212 ? -16.908 -5.215 11.452 1.00 97.06 212 ARG A O 1
ATOM 1709 N N . ALA A 1 213 ? -19.021 -4.490 11.668 1.00 97.06 213 ALA A N 1
ATOM 1710 C CA . ALA A 1 213 ? -19.365 -4.733 10.274 1.00 97.06 213 ALA A CA 1
ATOM 1711 C C . ALA A 1 213 ? -18.526 -3.878 9.305 1.00 97.06 213 ALA A C 1
ATOM 1713 O O . ALA A 1 213 ? -18.194 -4.350 8.219 1.00 97.06 213 ALA A O 1
ATOM 1714 N N . SER A 1 214 ? -18.166 -2.635 9.653 1.00 96.69 214 SER A N 1
ATOM 1715 C CA . SER A 1 214 ? -17.280 -1.812 8.814 1.00 96.69 214 SER A CA 1
ATOM 1716 C C . SER A 1 214 ? -15.854 -2.357 8.778 1.00 96.69 214 SER A C 1
ATOM 1718 O O . SER A 1 214 ? -15.325 -2.546 7.683 1.00 96.69 214 SER A O 1
ATOM 1720 N N . LEU A 1 215 ? -15.286 -2.720 9.929 1.00 96.00 215 LEU A N 1
ATOM 1721 C CA . LEU A 1 215 ? -13.960 -3.339 10.007 1.00 96.00 215 LEU A CA 1
ATOM 1722 C C . LEU A 1 215 ? -13.912 -4.687 9.276 1.00 96.00 215 LEU A C 1
ATOM 1724 O O . LEU A 1 215 ? -12.927 -5.011 8.618 1.00 96.00 215 LEU A O 1
ATOM 1728 N N . GLU A 1 216 ? -14.973 -5.490 9.345 1.00 97.81 216 GLU A N 1
ATOM 1729 C CA . GLU A 1 216 ? -15.056 -6.739 8.587 1.00 97.81 216 GLU A CA 1
ATOM 1730 C C . GLU A 1 216 ? -15.060 -6.509 7.075 1.00 97.81 216 GLU A C 1
ATOM 1732 O O . GLU A 1 216 ? -14.416 -7.274 6.354 1.00 97.81 216 GLU A O 1
ATOM 1737 N N . ARG A 1 217 ? -15.745 -5.464 6.590 1.00 97.94 217 ARG A N 1
ATOM 1738 C CA . ARG A 1 217 ? -15.712 -5.079 5.169 1.00 97.94 217 ARG A CA 1
ATOM 1739 C C . ARG A 1 217 ? -14.311 -4.642 4.752 1.00 97.94 217 ARG A C 1
ATOM 1741 O O . ARG A 1 217 ? -13.806 -5.159 3.764 1.00 97.94 217 ARG A O 1
ATOM 1748 N N . GLU A 1 218 ? -13.659 -3.779 5.525 1.00 97.56 218 GLU A N 1
ATOM 1749 C CA . GLU A 1 218 ? -12.286 -3.327 5.255 1.00 97.56 218 GLU A CA 1
ATOM 1750 C C . GLU A 1 218 ? -11.301 -4.507 5.218 1.00 97.56 218 GLU A C 1
ATOM 1752 O O . GLU A 1 218 ? -10.522 -4.659 4.280 1.00 97.56 218 GLU A O 1
ATOM 1757 N N . ARG A 1 219 ? -11.411 -5.443 6.169 1.00 96.88 219 ARG A N 1
ATOM 1758 C CA . ARG A 1 219 ? -10.600 -6.671 6.169 1.00 96.88 219 ARG A CA 1
ATOM 1759 C C . ARG A 1 219 ? -10.899 -7.598 4.995 1.00 96.88 219 ARG A C 1
ATOM 1761 O O . ARG A 1 219 ? -10.043 -8.410 4.662 1.00 96.88 219 ARG A O 1
ATOM 1768 N N . ARG A 1 220 ? -12.104 -7.583 4.421 1.00 98.19 220 ARG A N 1
ATOM 1769 C CA . ARG A 1 220 ? -12.405 -8.343 3.193 1.00 98.19 220 ARG A CA 1
ATOM 1770 C C . ARG A 1 220 ? -11.746 -7.690 1.987 1.00 98.19 220 ARG A C 1
ATOM 1772 O O . ARG A 1 220 ? -11.037 -8.390 1.280 1.00 98.19 220 ARG A O 1
ATOM 1779 N N . LEU A 1 221 ? -11.879 -6.374 1.844 1.00 98.19 221 LEU A N 1
ATOM 1780 C CA . LEU A 1 221 ? -11.228 -5.621 0.771 1.00 98.19 221 LEU A CA 1
ATOM 1781 C C . LEU A 1 221 ? -9.710 -5.820 0.791 1.00 98.19 221 LEU A C 1
ATOM 1783 O O . LEU A 1 221 ? -9.136 -6.192 -0.222 1.00 98.19 221 LEU A O 1
ATOM 1787 N N . HIS A 1 222 ? -9.069 -5.710 1.956 1.00 96.38 222 HIS A N 1
ATOM 1788 C CA . HIS A 1 222 ? -7.633 -5.977 2.059 1.00 96.38 222 HIS A CA 1
ATOM 1789 C C . HIS A 1 222 ? -7.244 -7.414 1.694 1.00 96.38 222 HIS A C 1
ATOM 1791 O O . HIS A 1 222 ? -6.169 -7.624 1.144 1.00 96.38 222 HIS A O 1
ATOM 1797 N N . ARG A 1 223 ? -8.095 -8.412 1.974 1.00 97.75 223 ARG A N 1
ATOM 1798 C CA . ARG A 1 223 ? -7.836 -9.791 1.524 1.00 97.75 223 ARG A CA 1
ATOM 1799 C C . ARG A 1 223 ? -7.911 -9.893 0.005 1.00 97.75 223 ARG A C 1
ATOM 1801 O O . ARG A 1 223 ? -6.996 -10.440 -0.598 1.00 97.75 223 ARG A O 1
ATOM 1808 N N . GLU A 1 224 ? -8.947 -9.322 -0.600 1.00 97.81 224 GLU A N 1
ATOM 1809 C CA . GLU A 1 224 ? -9.112 -9.284 -2.056 1.00 97.81 224 GLU A CA 1
ATOM 1810 C C . GLU A 1 224 ? -7.926 -8.565 -2.727 1.00 97.81 224 GLU A C 1
ATOM 1812 O O . GLU A 1 224 ? -7.358 -9.072 -3.691 1.00 97.81 224 GLU A O 1
ATOM 1817 N N . GLU A 1 225 ? -7.470 -7.440 -2.168 1.00 97.62 225 GLU A N 1
ATOM 1818 C CA . GLU A 1 225 ? -6.264 -6.733 -2.617 1.00 97.62 225 GLU A CA 1
ATOM 1819 C C . GLU A 1 225 ? -5.019 -7.625 -2.537 1.00 97.62 225 GLU A C 1
ATOM 1821 O O . GLU A 1 225 ? -4.251 -7.700 -3.499 1.00 97.62 225 GLU A O 1
ATOM 1826 N N . THR A 1 226 ? -4.818 -8.335 -1.420 1.00 94.44 226 THR A N 1
ATOM 1827 C CA . THR A 1 226 ? -3.684 -9.259 -1.289 1.00 94.44 226 THR A CA 1
ATOM 1828 C C . THR A 1 226 ? -3.763 -10.423 -2.272 1.00 94.44 226 THR A C 1
ATOM 1830 O O . THR A 1 226 ? -2.748 -10.752 -2.876 1.00 94.44 226 THR A O 1
ATOM 1833 N N . GLU A 1 227 ? -4.946 -10.994 -2.508 1.00 97.81 227 GLU A N 1
ATOM 1834 C CA . GLU A 1 227 ? -5.147 -12.079 -3.477 1.00 97.81 227 GLU A CA 1
ATOM 1835 C C . GLU A 1 227 ? -4.827 -11.618 -4.909 1.00 97.81 227 GLU A C 1
ATOM 1837 O O . GLU A 1 227 ? -4.156 -12.328 -5.664 1.00 97.81 227 GLU A O 1
ATOM 1842 N N . VAL A 1 228 ? -5.233 -10.399 -5.281 1.00 98.00 228 VAL A N 1
ATOM 1843 C CA . VAL A 1 228 ? -4.895 -9.800 -6.583 1.00 98.00 228 VAL A CA 1
ATOM 1844 C C . VAL A 1 228 ? -3.388 -9.568 -6.709 1.00 98.00 228 VAL A C 1
ATOM 1846 O O . VAL A 1 228 ? -2.795 -9.893 -7.743 1.00 98.00 228 VAL A O 1
ATOM 1849 N N . LEU A 1 229 ? -2.742 -9.041 -5.665 1.00 97.00 229 LEU A N 1
ATOM 1850 C CA . LEU A 1 229 ? -1.292 -8.846 -5.655 1.00 97.00 229 LEU A CA 1
ATOM 1851 C C . LEU A 1 229 ? -0.550 -10.184 -5.767 1.00 97.00 229 LEU A C 1
ATOM 1853 O O . LEU A 1 229 ? 0.385 -10.295 -6.563 1.00 97.00 229 LEU A O 1
ATOM 1857 N N . GLU A 1 230 ? -0.986 -11.217 -5.053 1.00 97.56 230 GLU A N 1
ATOM 1858 C CA . GLU A 1 230 ? -0.429 -12.568 -5.154 1.00 97.56 230 GLU A CA 1
ATOM 1859 C C . GLU A 1 230 ? -0.581 -13.148 -6.565 1.00 97.56 230 GLU A C 1
ATOM 1861 O O . GLU A 1 230 ? 0.392 -13.656 -7.129 1.00 97.56 230 GLU A O 1
ATOM 1866 N N . ALA A 1 231 ? -1.755 -13.009 -7.188 1.00 97.12 231 ALA A N 1
ATOM 1867 C CA . ALA A 1 231 ? -1.978 -13.431 -8.570 1.00 97.12 231 ALA A CA 1
ATOM 1868 C C . ALA A 1 231 ? -1.067 -12.682 -9.562 1.00 97.12 231 ALA A C 1
ATOM 1870 O O . ALA A 1 231 ? -0.523 -13.288 -10.495 1.00 97.12 231 ALA A O 1
ATOM 1871 N N . SER A 1 232 ? -0.837 -11.383 -9.341 1.00 97.38 232 SER A N 1
ATOM 1872 C CA . SER A 1 232 ? 0.079 -10.578 -10.159 1.00 97.38 232 SER A CA 1
ATOM 1873 C C . SER A 1 232 ? 1.534 -11.039 -10.011 1.00 97.38 232 SER A C 1
ATOM 1875 O O . SER A 1 232 ? 2.235 -11.196 -11.011 1.00 97.38 232 SER A O 1
ATOM 1877 N N . LEU A 1 233 ? 1.974 -11.363 -8.788 1.00 97.44 233 LEU A N 1
ATOM 1878 C CA . LEU A 1 233 ? 3.309 -11.898 -8.520 1.00 97.44 233 LEU A CA 1
ATOM 1879 C C . LEU A 1 233 ? 3.501 -13.280 -9.146 1.00 97.44 233 LEU A C 1
ATOM 1881 O O . LEU A 1 233 ? 4.558 -13.543 -9.718 1.00 97.44 233 LEU A O 1
ATOM 1885 N N . CYS A 1 234 ? 2.495 -14.154 -9.079 1.00 97.25 234 CYS A N 1
ATOM 1886 C CA . CYS A 1 234 ? 2.522 -15.447 -9.760 1.00 97.25 234 CYS A CA 1
ATOM 1887 C C . CYS A 1 234 ? 2.647 -15.276 -11.281 1.00 97.25 234 CYS A C 1
ATOM 1889 O O . CYS A 1 234 ? 3.502 -15.913 -11.892 1.00 97.25 234 CYS A O 1
ATOM 1891 N N . SER A 1 235 ? 1.879 -14.359 -11.874 1.00 97.81 235 SER A N 1
ATOM 1892 C CA . SER A 1 235 ? 1.944 -14.064 -13.313 1.00 97.81 235 SER A CA 1
ATOM 1893 C C . SER A 1 235 ? 3.321 -13.524 -13.722 1.00 97.81 235 SER A C 1
ATOM 1895 O O . SER A 1 235 ? 3.937 -14.017 -14.669 1.00 97.81 235 SER A O 1
ATOM 1897 N N . LEU A 1 236 ? 3.867 -12.574 -12.956 1.00 97.50 236 LEU A N 1
ATOM 1898 C CA . LEU A 1 236 ? 5.211 -12.035 -13.182 1.00 97.50 236 LEU A CA 1
ATOM 1899 C C . LEU A 1 236 ? 6.299 -13.107 -13.059 1.00 97.50 236 LEU A C 1
ATOM 1901 O O . LEU A 1 236 ? 7.227 -13.125 -13.865 1.00 97.50 236 LEU A O 1
ATOM 1905 N N . ARG A 1 237 ? 6.186 -14.027 -12.092 1.00 98.06 237 ARG A N 1
ATOM 1906 C CA . ARG A 1 237 ? 7.109 -15.167 -11.967 1.00 98.06 237 ARG A CA 1
ATOM 1907 C C . ARG A 1 237 ? 7.062 -16.060 -13.202 1.00 98.06 237 ARG A C 1
ATOM 1909 O O . ARG A 1 237 ? 8.119 -16.388 -13.731 1.00 98.06 237 ARG A O 1
ATOM 1916 N N . THR A 1 238 ? 5.868 -16.388 -13.701 1.00 96.69 238 THR A N 1
ATOM 1917 C CA . THR A 1 238 ? 5.736 -17.212 -14.912 1.00 96.69 238 THR A CA 1
ATOM 1918 C C . THR A 1 238 ? 6.314 -16.530 -16.153 1.00 96.69 238 THR A C 1
ATOM 1920 O O . THR A 1 238 ? 7.005 -17.181 -16.934 1.00 96.69 238 THR A O 1
ATOM 1923 N N . GLU A 1 239 ? 6.122 -15.217 -16.316 1.00 96.38 239 GLU A N 1
ATOM 1924 C CA . GLU A 1 239 ? 6.735 -14.468 -17.422 1.00 96.38 239 GLU A CA 1
ATOM 1925 C C . GLU A 1 239 ? 8.259 -14.380 -17.285 1.00 96.38 239 GLU A C 1
ATOM 1927 O O . GLU A 1 239 ? 8.981 -14.543 -18.267 1.00 96.38 239 GLU A O 1
ATOM 1932 N N . MET A 1 240 ? 8.776 -14.194 -16.069 1.00 94.25 240 MET A N 1
ATOM 1933 C CA . MET A 1 240 ? 10.217 -14.205 -15.814 1.00 94.25 240 MET A CA 1
ATOM 1934 C C . MET A 1 240 ? 10.841 -15.562 -16.170 1.00 94.25 240 MET A C 1
ATOM 1936 O O . MET A 1 240 ? 11.866 -15.602 -16.853 1.00 94.25 240 MET A O 1
ATOM 1940 N N . GLU A 1 241 ? 10.212 -16.670 -15.772 1.00 97.38 241 GLU A N 1
ATOM 1941 C CA . GLU A 1 241 ? 10.643 -18.022 -16.147 1.00 97.38 241 GLU A CA 1
ATOM 1942 C C . GLU A 1 241 ? 10.596 -18.229 -17.667 1.00 97.38 241 GLU A C 1
ATOM 1944 O O . GLU A 1 241 ? 11.537 -18.780 -18.246 1.00 97.38 241 GLU A O 1
ATOM 1949 N N . ARG A 1 242 ? 9.546 -17.736 -18.335 1.00 97.50 242 ARG A N 1
ATOM 1950 C CA . ARG A 1 242 ? 9.396 -17.786 -19.797 1.00 97.50 242 ARG A CA 1
ATOM 1951 C C . ARG A 1 242 ? 10.533 -17.046 -20.503 1.00 97.50 242 ARG A C 1
ATOM 1953 O O . ARG A 1 242 ? 11.195 -17.627 -21.363 1.00 97.50 242 ARG A O 1
ATOM 1960 N N . ILE A 1 243 ? 10.818 -15.808 -20.094 1.00 94.69 243 ILE A N 1
ATOM 1961 C CA . ILE A 1 243 ? 11.911 -14.988 -20.639 1.00 94.69 243 ILE A CA 1
ATOM 1962 C C . ILE A 1 243 ? 13.267 -15.655 -20.384 1.00 94.69 243 ILE A C 1
ATOM 1964 O O . ILE A 1 243 ? 14.128 -15.676 -21.262 1.00 94.69 243 ILE A O 1
ATOM 1968 N N . GLN A 1 244 ? 13.474 -16.242 -19.204 1.00 95.50 244 GLN A N 1
ATOM 1969 C CA . GLN A 1 244 ? 14.721 -16.931 -18.877 1.00 95.50 244 GLN A CA 1
ATOM 1970 C C . GLN A 1 244 ? 14.925 -18.188 -19.739 1.00 95.50 244 GLN A C 1
ATOM 1972 O O . GLN A 1 244 ? 16.034 -18.448 -20.218 1.00 95.50 244 GLN A O 1
ATOM 1977 N N . GLN A 1 245 ? 13.855 -18.941 -20.010 1.00 95.44 245 GLN A N 1
ATOM 1978 C CA . GLN A 1 245 ? 13.884 -20.061 -20.952 1.00 95.44 245 GLN A CA 1
ATOM 1979 C C . GLN A 1 245 ? 14.171 -19.598 -22.385 1.00 95.44 245 GLN A C 1
ATOM 1981 O O . GLN A 1 245 ? 15.002 -20.200 -23.061 1.00 95.44 245 GLN A O 1
ATOM 1986 N N . GLU A 1 246 ? 13.533 -18.528 -22.857 1.00 94.06 246 GLU A N 1
ATOM 1987 C CA . GLU A 1 246 ? 13.808 -17.952 -24.181 1.00 94.06 246 GLU A CA 1
ATOM 1988 C C . GLU A 1 246 ? 15.259 -17.485 -24.303 1.00 94.06 246 GLU A C 1
ATOM 1990 O O . GLU A 1 246 ? 15.933 -17.811 -25.281 1.00 94.06 246 GLU A O 1
ATOM 1995 N N . ARG A 1 247 ? 15.780 -16.812 -23.273 1.00 92.69 247 ARG A N 1
ATOM 1996 C CA . ARG A 1 247 ? 17.172 -16.370 -23.212 1.00 92.69 247 ARG A CA 1
ATOM 1997 C C . ARG A 1 247 ? 18.146 -17.545 -23.276 1.00 92.69 247 ARG A C 1
ATOM 1999 O O . ARG A 1 247 ? 19.065 -17.517 -24.086 1.00 92.69 247 ARG A O 1
ATOM 2006 N N . SER A 1 248 ? 17.941 -18.586 -22.466 1.00 93.25 248 SER A N 1
ATOM 2007 C CA . SER A 1 248 ? 18.814 -19.772 -22.483 1.00 93.25 248 SER A CA 1
ATOM 2008 C C . SER A 1 248 ? 18.789 -20.504 -23.830 1.00 93.25 248 SER A C 1
ATOM 2010 O O . SER A 1 248 ? 19.835 -20.943 -24.307 1.00 93.25 248 SER A O 1
ATOM 2012 N N . LYS A 1 249 ? 17.627 -20.582 -24.494 1.00 93.38 249 LYS A N 1
ATOM 2013 C CA . LYS A 1 249 ? 17.512 -21.118 -25.860 1.00 93.38 249 LYS A CA 1
ATOM 2014 C C . LYS A 1 249 ? 18.268 -20.254 -26.872 1.00 93.38 249 LYS A C 1
ATOM 2016 O O . LYS A 1 249 ? 19.000 -20.802 -27.691 1.00 93.38 249 LYS A O 1
ATOM 2021 N N . ALA A 1 250 ? 18.134 -18.929 -26.801 1.00 88.50 250 ALA A N 1
ATOM 2022 C CA . ALA A 1 250 ? 18.854 -18.003 -27.674 1.00 88.50 250 ALA A CA 1
ATOM 2023 C C . ALA A 1 250 ? 20.379 -18.089 -27.469 1.00 88.50 250 ALA A C 1
ATOM 2025 O O . ALA A 1 250 ? 21.134 -18.126 -28.439 1.00 88.50 250 ALA A O 1
ATOM 2026 N N . GLU A 1 251 ? 20.840 -18.202 -26.220 1.00 89.56 251 GLU A N 1
ATOM 2027 C CA . GLU A 1 251 ? 22.254 -18.411 -25.883 1.00 89.56 251 GLU A CA 1
ATOM 2028 C C . GLU A 1 251 ? 22.778 -19.744 -26.452 1.00 89.56 251 GLU A C 1
ATOM 2030 O O . GLU A 1 251 ? 23.848 -19.778 -27.064 1.00 89.56 251 GLU A O 1
ATOM 2035 N N . GLN A 1 252 ? 22.003 -20.830 -26.340 1.00 87.62 252 GLN A N 1
ATOM 2036 C CA . GLN A 1 252 ? 22.341 -22.129 -26.938 1.00 87.62 252 GLN A CA 1
ATOM 2037 C C . GLN A 1 252 ? 22.390 -22.074 -28.471 1.00 87.62 252 GLN A C 1
ATOM 2039 O O . GLN A 1 252 ? 23.304 -22.642 -29.070 1.00 87.62 252 GLN A O 1
ATOM 2044 N N . GLN A 1 253 ? 21.446 -21.381 -29.114 1.00 86.44 253 GLN A N 1
ATOM 2045 C CA . GLN A 1 253 ? 21.432 -21.176 -30.567 1.00 86.44 253 GLN A CA 1
ATOM 2046 C C . GLN A 1 253 ? 22.653 -20.379 -31.034 1.00 86.44 253 GLN A C 1
ATOM 2048 O O . GLN A 1 253 ? 23.306 -20.768 -32.002 1.00 86.44 253 GLN A O 1
ATOM 2053 N N . LEU A 1 254 ? 23.021 -19.317 -30.312 1.00 81.88 254 LEU A N 1
ATOM 2054 C CA . LEU A 1 254 ? 2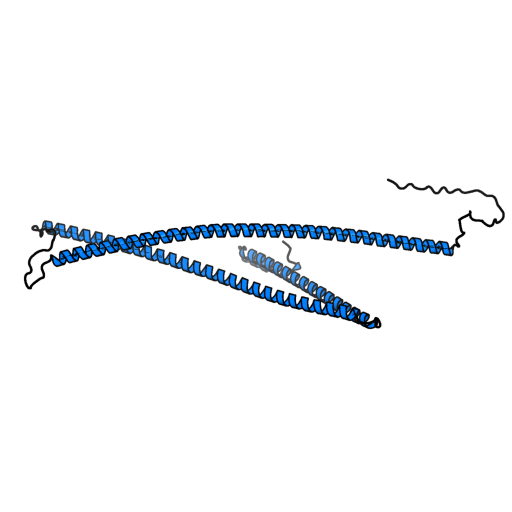4.216 -18.527 -30.606 1.00 81.88 254 LEU A CA 1
ATOM 2055 C C . LEU A 1 254 ? 25.486 -19.386 -30.501 1.00 81.88 254 LEU A C 1
ATOM 2057 O O . LEU A 1 254 ? 26.355 -19.331 -31.372 1.00 81.88 254 LEU A O 1
ATOM 2061 N N . GLN A 1 255 ? 25.579 -20.221 -29.464 1.00 82.19 255 GLN A N 1
ATOM 2062 C CA . GLN A 1 255 ? 26.713 -21.118 -29.248 1.00 82.19 255 GLN A CA 1
ATOM 2063 C C . GLN A 1 255 ? 26.774 -22.252 -30.289 1.00 82.19 255 GLN A C 1
ATOM 2065 O O . GLN A 1 255 ? 27.864 -22.665 -30.687 1.00 82.19 255 GLN A O 1
ATOM 2070 N N . ALA A 1 256 ? 25.622 -22.738 -30.760 1.00 79.38 256 ALA A N 1
ATOM 2071 C CA . ALA A 1 256 ? 25.532 -23.714 -31.843 1.00 79.38 256 ALA A CA 1
ATOM 2072 C C . ALA A 1 256 ? 25.954 -23.113 -33.195 1.00 79.38 256 ALA A C 1
ATOM 2074 O O . ALA A 1 256 ? 26.751 -23.732 -33.903 1.00 79.38 256 ALA A O 1
ATOM 2075 N N . SER A 1 257 ? 25.517 -21.889 -33.514 1.00 71.56 257 SER A N 1
ATOM 2076 C CA . SER A 1 257 ? 25.956 -21.151 -34.710 1.00 71.56 257 SER A CA 1
ATOM 2077 C C . SER A 1 257 ? 27.456 -20.846 -34.699 1.00 71.56 257 SER A C 1
ATOM 2079 O O . SER A 1 257 ? 28.092 -20.886 -35.745 1.00 71.56 257 SER A O 1
ATOM 2081 N N . GLN A 1 258 ? 28.058 -20.619 -33.526 1.00 66.56 258 GLN A N 1
ATOM 2082 C CA . GLN A 1 258 ? 29.515 -20.459 -33.390 1.00 66.56 258 GLN A CA 1
ATOM 2083 C C . GLN A 1 258 ? 30.303 -21.771 -33.573 1.00 66.56 258 GLN A C 1
ATOM 2085 O O . GLN A 1 258 ? 31.509 -21.725 -33.807 1.00 66.56 258 GLN A O 1
ATOM 2090 N N . ARG A 1 259 ? 29.657 -22.944 -33.459 1.00 66.62 259 ARG A N 1
ATOM 2091 C CA . ARG A 1 259 ? 30.291 -24.265 -33.643 1.00 66.62 259 ARG A CA 1
ATOM 2092 C C . ARG A 1 259 ? 30.158 -24.832 -35.060 1.00 66.62 259 ARG A C 1
ATOM 2094 O O . ARG A 1 259 ? 30.825 -25.823 -35.358 1.00 66.62 259 ARG A O 1
ATOM 2101 N N . GLN A 1 260 ? 29.328 -24.251 -35.928 1.00 53.72 260 GLN A N 1
ATOM 2102 C CA . GLN A 1 260 ? 29.254 -24.657 -37.335 1.00 53.72 260 GLN A CA 1
ATOM 2103 C C . GLN A 1 260 ? 30.398 -24.023 -38.154 1.00 53.72 260 GLN A C 1
ATOM 2105 O O . GLN A 1 260 ? 30.706 -22.847 -37.957 1.00 53.72 260 GLN A O 1
ATOM 2110 N N . PRO A 1 261 ? 31.037 -24.761 -39.086 1.00 55.03 261 PRO A N 1
ATOM 2111 C CA . PRO A 1 261 ? 31.950 -24.154 -40.056 1.00 55.03 261 PRO A CA 1
ATOM 2112 C C . PRO A 1 261 ? 31.181 -23.152 -40.940 1.00 55.03 261 PRO A C 1
ATOM 2114 O O . PRO A 1 261 ? 29.975 -23.333 -41.118 1.00 55.03 261 PRO A O 1
ATOM 2117 N N . PRO A 1 262 ? 31.833 -22.114 -41.508 1.00 50.38 262 PRO A N 1
ATOM 2118 C CA . PRO A 1 262 ? 31.158 -21.101 -42.318 1.00 50.38 262 PRO A CA 1
ATOM 2119 C C . PRO A 1 262 ? 30.523 -21.748 -43.558 1.00 50.38 262 PRO A C 1
ATOM 2121 O O . PRO A 1 262 ? 31.183 -21.997 -44.565 1.00 50.38 262 PRO A O 1
ATOM 2124 N N . GLY A 1 263 ? 29.234 -22.067 -43.453 1.00 60.16 263 GLY A N 1
ATOM 2125 C CA . GLY A 1 263 ? 28.390 -22.476 -44.567 1.00 60.16 263 GLY A CA 1
ATOM 2126 C C . GLY A 1 263 ? 28.011 -21.269 -45.430 1.00 60.16 263 GLY A C 1
ATOM 2127 O O . GLY A 1 263 ? 28.141 -20.125 -44.984 1.00 60.16 263 GLY A O 1
ATOM 2128 N N . PRO A 1 264 ? 27.556 -21.492 -46.675 1.00 52.47 264 PRO A N 1
ATOM 2129 C CA . PRO A 1 264 ? 27.261 -20.416 -47.613 1.00 52.47 264 PRO A CA 1
ATOM 2130 C C . PRO A 1 264 ? 26.243 -19.439 -47.011 1.00 52.47 264 PRO A C 1
ATOM 2132 O O . PRO A 1 264 ? 25.206 -19.849 -46.491 1.00 52.47 264 PRO A O 1
ATOM 2135 N N . ALA A 1 265 ? 26.544 -18.142 -47.113 1.00 56.78 265 ALA A N 1
ATOM 2136 C CA . ALA A 1 265 ? 25.845 -17.005 -46.503 1.00 56.78 265 ALA A CA 1
ATOM 2137 C C . ALA A 1 265 ? 24.357 -16.822 -46.898 1.00 56.78 265 ALA A C 1
ATOM 2139 O O . ALA A 1 265 ? 23.759 -15.800 -46.577 1.00 56.78 265 ALA A O 1
ATOM 2140 N N . VAL A 1 266 ? 23.751 -17.798 -47.577 1.00 56.81 266 VAL A N 1
ATOM 2141 C CA . VAL A 1 266 ? 22.395 -17.750 -48.140 1.00 56.81 266 VAL A CA 1
ATOM 2142 C C . VAL A 1 266 ? 21.317 -17.945 -47.059 1.00 56.81 266 VAL A C 1
ATOM 2144 O O . VAL A 1 266 ? 20.307 -17.245 -47.071 1.00 56.81 266 VAL A O 1
ATOM 2147 N N . GLY A 1 267 ? 21.554 -18.801 -46.056 1.00 58.59 267 GLY A N 1
ATOM 2148 C CA . GLY A 1 267 ? 20.586 -19.023 -44.965 1.00 58.59 267 GLY A CA 1
ATOM 2149 C C . GLY A 1 267 ? 20.429 -17.810 -44.037 1.00 58.59 267 GLY A C 1
ATOM 2150 O O . GLY A 1 267 ? 19.318 -17.414 -43.694 1.00 58.59 267 GLY A O 1
ATOM 2151 N N . TRP A 1 268 ? 21.539 -17.135 -43.722 1.00 53.34 268 TRP A N 1
ATOM 2152 C CA . TRP A 1 268 ? 21.531 -15.908 -42.917 1.00 53.34 268 TRP A CA 1
ATOM 2153 C C . TRP A 1 268 ? 20.819 -14.744 -43.611 1.00 53.34 268 TRP A C 1
ATOM 2155 O O . TRP A 1 268 ? 20.234 -13.895 -42.940 1.00 53.34 268 TRP A O 1
ATOM 2165 N N . THR A 1 269 ? 20.851 -14.681 -44.945 1.00 65.94 269 THR A N 1
ATOM 2166 C CA . THR A 1 269 ? 20.119 -13.647 -45.686 1.00 65.94 269 THR A CA 1
ATOM 2167 C C . THR A 1 269 ? 18.610 -13.872 -45.664 1.00 65.94 269 THR A C 1
ATOM 2169 O O . THR A 1 269 ? 17.872 -12.896 -45.556 1.00 65.94 269 THR A O 1
ATOM 2172 N N . GLU A 1 270 ? 18.148 -15.125 -45.691 1.00 68.56 270 GLU A N 1
ATOM 2173 C CA . GLU A 1 270 ? 16.722 -15.460 -45.599 1.00 68.56 270 GLU A CA 1
ATOM 2174 C C . GLU A 1 270 ? 16.173 -15.248 -44.187 1.00 68.56 270 GLU A C 1
ATOM 2176 O O . GLU A 1 270 ? 15.136 -14.606 -44.037 1.00 68.56 270 GLU A O 1
ATOM 2181 N N . GLU A 1 271 ? 16.885 -15.679 -43.145 1.00 71.50 271 GLU A N 1
ATOM 2182 C CA . GLU A 1 271 ? 16.485 -15.419 -41.753 1.00 71.50 271 GLU A CA 1
ATOM 2183 C C . GLU A 1 271 ? 16.491 -13.919 -41.432 1.00 71.50 271 GLU A C 1
ATOM 2185 O O . GLU A 1 271 ? 15.561 -13.404 -40.810 1.00 71.50 271 GLU A O 1
ATOM 2190 N N . LYS A 1 272 ? 17.491 -13.175 -41.926 1.00 73.50 272 LYS A N 1
ATOM 2191 C CA . LYS A 1 272 ? 17.524 -11.713 -41.803 1.00 73.50 272 LYS A CA 1
ATOM 2192 C C . LYS A 1 272 ? 16.350 -11.066 -42.536 1.00 73.50 272 LYS A C 1
ATOM 2194 O O . LYS A 1 272 ? 15.728 -10.172 -41.969 1.00 73.50 272 LYS A O 1
ATOM 2199 N N . ALA A 1 273 ? 16.020 -11.526 -43.745 1.00 74.88 273 ALA A N 1
ATOM 2200 C CA . ALA A 1 273 ? 14.867 -11.040 -44.501 1.00 74.88 273 ALA A CA 1
ATOM 2201 C C . ALA A 1 273 ? 13.542 -11.320 -43.765 1.00 74.88 273 ALA A C 1
ATOM 2203 O O . ALA A 1 273 ? 12.708 -10.420 -43.637 1.00 74.88 273 ALA A O 1
ATOM 2204 N N . GLN A 1 274 ? 13.378 -12.522 -43.203 1.00 82.56 274 GLN A N 1
ATOM 2205 C CA . GLN A 1 274 ? 12.204 -12.911 -42.415 1.00 82.56 274 GLN A CA 1
ATOM 2206 C C . GLN A 1 274 ? 12.063 -12.068 -41.142 1.00 82.56 274 GLN A C 1
ATOM 2208 O O . GLN A 1 274 ? 10.983 -11.546 -40.870 1.00 82.56 274 GLN A O 1
ATOM 2213 N N . LEU A 1 275 ? 13.153 -11.848 -40.400 1.00 80.38 275 LEU A N 1
ATOM 2214 C CA . LEU A 1 275 ? 13.150 -10.991 -39.211 1.00 80.38 275 LEU A CA 1
ATOM 2215 C C . LEU A 1 275 ? 12.858 -9.528 -39.557 1.00 80.38 275 LEU A C 1
ATOM 2217 O O . LEU A 1 275 ? 12.118 -8.865 -38.831 1.00 80.38 275 LEU A O 1
ATOM 2221 N N . THR A 1 276 ? 13.376 -9.020 -40.680 1.00 79.00 276 THR A N 1
ATOM 2222 C CA . THR A 1 276 ? 13.039 -7.667 -41.146 1.00 79.00 276 THR A CA 1
ATOM 2223 C C . THR A 1 276 ? 11.582 -7.538 -41.588 1.00 79.00 276 THR A C 1
ATOM 2225 O O . THR A 1 276 ? 10.981 -6.496 -41.333 1.00 79.00 276 THR A O 1
ATOM 2228 N N . SER A 1 277 ? 10.996 -8.586 -42.182 1.00 88.12 277 SER A N 1
ATOM 2229 C CA . SER A 1 277 ? 9.565 -8.632 -42.519 1.00 88.12 277 SER A CA 1
ATOM 2230 C C . SER A 1 277 ? 8.703 -8.645 -41.258 1.00 88.12 277 SER A C 1
ATOM 2232 O O . SER A 1 277 ? 7.775 -7.857 -41.130 1.00 88.12 277 SER A O 1
ATOM 2234 N N . LEU A 1 278 ? 9.056 -9.465 -40.266 1.00 91.88 278 LEU A N 1
ATOM 2235 C CA . LEU A 1 278 ? 8.320 -9.512 -39.004 1.00 91.88 278 LEU A CA 1
ATOM 2236 C C . LEU A 1 278 ? 8.403 -8.172 -38.255 1.00 91.88 278 LEU A C 1
ATOM 2238 O O . LEU A 1 278 ? 7.406 -7.692 -37.720 1.00 91.88 278 LEU A O 1
ATOM 2242 N N . LEU A 1 279 ? 9.573 -7.526 -38.245 1.00 89.56 279 LEU A N 1
ATOM 2243 C CA . LEU A 1 279 ? 9.743 -6.194 -37.659 1.00 89.56 279 LEU A CA 1
ATOM 2244 C C . LEU A 1 279 ? 8.918 -5.125 -38.382 1.00 89.56 279 LEU A C 1
ATOM 2246 O O . LEU A 1 279 ? 8.348 -4.257 -37.718 1.00 89.56 279 LEU A O 1
ATOM 2250 N N . SER A 1 280 ? 8.845 -5.160 -39.715 1.00 87.31 280 SER A N 1
ATOM 2251 C CA . SER A 1 280 ? 8.027 -4.208 -40.474 1.00 87.31 280 SER A CA 1
ATOM 2252 C C . SER A 1 280 ? 6.530 -4.441 -40.238 1.00 87.31 280 SER A C 1
ATOM 2254 O O . SER A 1 280 ? 5.791 -3.473 -40.060 1.00 87.31 280 SER A O 1
ATOM 2256 N N . GLU A 1 281 ? 6.096 -5.695 -40.107 1.00 91.69 281 GLU A N 1
ATOM 2257 C CA . GLU A 1 281 ? 4.724 -6.060 -39.744 1.00 91.69 281 GLU A CA 1
ATOM 2258 C C . GLU A 1 281 ? 4.350 -5.608 -38.328 1.00 91.69 281 GLU A C 1
ATOM 2260 O O . GLU A 1 281 ? 3.282 -5.021 -38.134 1.00 91.69 281 GLU A O 1
ATOM 2265 N N . GLN A 1 282 ? 5.225 -5.814 -37.336 1.00 90.94 282 GLN A N 1
ATOM 2266 C CA . GLN A 1 282 ? 4.985 -5.325 -35.974 1.00 90.94 282 GLN A CA 1
ATOM 2267 C C . GLN A 1 282 ? 4.957 -3.795 -35.927 1.00 90.94 282 GLN A C 1
ATOM 2269 O O . GLN A 1 282 ? 4.079 -3.224 -35.284 1.00 90.94 282 GLN A O 1
ATOM 2274 N N . ARG A 1 283 ? 5.840 -3.111 -36.668 1.00 90.12 283 ARG A N 1
ATOM 2275 C CA . ARG A 1 283 ? 5.800 -1.644 -36.805 1.00 90.12 283 ARG A CA 1
ATOM 2276 C C . ARG A 1 283 ? 4.496 -1.166 -37.444 1.00 90.12 283 ARG A C 1
ATOM 2278 O O . ARG A 1 283 ? 3.882 -0.234 -36.935 1.00 90.12 283 ARG A O 1
ATOM 2285 N N . ALA A 1 284 ? 4.028 -1.830 -38.500 1.00 91.31 284 ALA A N 1
ATOM 2286 C CA . ALA A 1 284 ? 2.744 -1.521 -39.127 1.00 91.31 284 ALA A CA 1
ATOM 2287 C C . ALA A 1 284 ? 1.556 -1.795 -38.187 1.00 91.31 284 ALA A C 1
ATOM 2289 O O . ALA A 1 284 ? 0.558 -1.077 -38.216 1.00 91.31 284 ALA A O 1
ATOM 2290 N N . LYS A 1 285 ? 1.645 -2.822 -37.333 1.00 94.56 285 LYS A N 1
ATOM 2291 C CA . LYS A 1 285 ? 0.641 -3.106 -36.301 1.00 94.56 285 LYS A CA 1
ATOM 2292 C C . LYS A 1 285 ? 0.611 -2.019 -35.228 1.00 94.56 285 LYS A C 1
ATOM 2294 O O . LYS A 1 285 ? -0.474 -1.557 -34.899 1.00 94.56 285 LYS A O 1
ATOM 2299 N N . VAL A 1 286 ? 1.769 -1.583 -34.734 1.00 90.94 286 VAL A N 1
ATOM 2300 C CA . VAL A 1 286 ? 1.869 -0.469 -33.776 1.00 90.94 286 VAL A CA 1
ATOM 2301 C C . VAL A 1 286 ? 1.286 0.806 -34.376 1.00 90.94 286 VAL A C 1
ATOM 2303 O O . VAL A 1 286 ? 0.457 1.442 -33.739 1.00 90.94 286 VAL A O 1
ATOM 2306 N N . PHE A 1 287 ? 1.629 1.127 -35.626 1.00 93.50 287 PHE A N 1
ATOM 2307 C CA . PHE A 1 287 ? 1.091 2.307 -36.303 1.00 93.50 287 PHE A CA 1
ATOM 2308 C C . PHE A 1 287 ? -0.441 2.263 -36.432 1.00 93.50 287 PHE A C 1
ATOM 2310 O O . PHE A 1 287 ? -1.114 3.259 -36.182 1.00 93.50 287 PHE A O 1
ATOM 2317 N N . ARG A 1 288 ? -1.014 1.097 -36.762 1.00 94.56 288 ARG A N 1
ATOM 2318 C CA . ARG A 1 288 ? -2.475 0.917 -36.804 1.00 94.56 288 ARG A CA 1
ATOM 2319 C C . ARG A 1 288 ? -3.128 1.069 -35.435 1.00 94.56 288 ARG A C 1
ATOM 2321 O O . ARG A 1 288 ? -4.104 1.797 -35.325 1.00 94.56 288 ARG A O 1
ATOM 2328 N N . LEU A 1 289 ? -2.578 0.425 -34.405 1.00 94.88 289 LEU A N 1
ATOM 2329 C CA . LEU A 1 289 ? -3.099 0.538 -33.039 1.00 94.88 289 LEU A CA 1
ATOM 2330 C C . LEU A 1 289 ? -3.022 1.976 -32.520 1.00 94.88 289 LEU A C 1
ATOM 2332 O O . LEU A 1 289 ? -3.911 2.413 -31.799 1.00 94.88 289 LEU A O 1
ATOM 2336 N N . GLN A 1 290 ? -1.991 2.723 -32.910 1.00 92.44 290 GLN A N 1
ATOM 2337 C CA . GLN A 1 290 ? -1.858 4.130 -32.557 1.00 92.44 290 GLN A CA 1
ATOM 2338 C C . GLN A 1 290 ? -2.921 4.995 -33.245 1.00 92.44 290 GLN A C 1
ATOM 2340 O O . GLN A 1 290 ? -3.566 5.796 -32.576 1.00 92.44 290 GLN A O 1
ATOM 2345 N N . ALA A 1 291 ? -3.191 4.767 -34.533 1.00 92.56 291 ALA A N 1
ATOM 2346 C CA . ALA A 1 291 ? -4.289 5.439 -35.231 1.00 92.56 291 ALA A CA 1
ATOM 2347 C C . ALA A 1 291 ? -5.668 5.082 -34.635 1.00 92.56 291 ALA A C 1
ATOM 2349 O O . ALA A 1 291 ? -6.519 5.954 -34.466 1.00 92.56 291 ALA A O 1
ATOM 2350 N N . GLU A 1 292 ? -5.893 3.815 -34.273 1.00 94.44 292 GLU A N 1
ATOM 2351 C CA . GLU A 1 292 ? -7.121 3.377 -33.595 1.00 94.44 292 GLU A CA 1
ATOM 2352 C C . GLU A 1 292 ? -7.275 4.050 -32.222 1.00 94.44 292 GLU A C 1
ATOM 2354 O O . GLU A 1 292 ? -8.354 4.556 -31.908 1.00 94.44 292 GLU A O 1
ATOM 2359 N N . LEU A 1 293 ? -6.196 4.138 -31.437 1.00 94.69 293 LEU A N 1
ATOM 2360 C CA . LEU A 1 293 ? -6.193 4.839 -30.154 1.00 94.69 293 LEU A CA 1
ATOM 2361 C C . LEU A 1 293 ? -6.523 6.326 -30.328 1.00 94.69 293 LEU A C 1
ATOM 2363 O O . LEU A 1 293 ? -7.413 6.822 -29.647 1.00 94.69 293 LEU A O 1
ATOM 2367 N N . GLU A 1 294 ? -5.885 7.014 -31.276 1.00 94.19 294 GLU A N 1
ATOM 2368 C CA . GLU A 1 294 ? -6.166 8.423 -31.583 1.00 94.19 294 GLU A CA 1
ATOM 2369 C C . GLU A 1 294 ? -7.634 8.636 -31.979 1.00 94.19 294 GLU A C 1
ATOM 2371 O O . GLU A 1 294 ? -8.279 9.571 -31.497 1.00 94.19 294 GLU A O 1
ATOM 2376 N N . THR A 1 295 ? -8.200 7.744 -32.801 1.00 94.44 295 THR A N 1
ATOM 2377 C CA . THR A 1 295 ? -9.624 7.819 -33.165 1.00 94.44 295 THR A CA 1
ATOM 2378 C C . THR A 1 295 ? -10.537 7.581 -31.961 1.00 94.44 295 THR A C 1
ATOM 2380 O O . THR A 1 295 ? -11.526 8.294 -31.800 1.00 94.44 295 THR A O 1
ATOM 2383 N N . SER A 1 296 ? -10.195 6.639 -31.076 1.00 92.44 296 SER A N 1
ATOM 2384 C CA . SER A 1 296 ? -10.959 6.358 -29.857 1.00 92.44 296 SER A CA 1
ATOM 2385 C C . SER A 1 296 ? -10.892 7.522 -28.869 1.00 92.44 296 SER A C 1
ATOM 2387 O O . SER A 1 296 ? -11.914 7.911 -28.306 1.00 92.44 296 SER A O 1
ATOM 2389 N N . GLU A 1 297 ? -9.712 8.109 -28.667 1.00 93.62 297 GLU A N 1
ATOM 2390 C CA . GLU A 1 297 ? -9.548 9.301 -27.837 1.00 93.62 297 GLU A CA 1
ATOM 2391 C C . GLU A 1 297 ? -10.341 10.481 -28.397 1.00 93.62 297 GLU A C 1
ATOM 2393 O O . GLU A 1 297 ? -10.977 11.210 -27.637 1.00 93.62 297 GLU A O 1
ATOM 2398 N N . GLN A 1 298 ? -10.349 10.663 -29.721 1.00 90.88 298 GLN A N 1
ATOM 2399 C CA . GLN A 1 298 ? -11.146 11.710 -30.349 1.00 90.88 298 GLN A CA 1
ATOM 2400 C C . GLN A 1 298 ? -12.644 11.497 -30.110 1.00 90.88 298 GLN A C 1
ATOM 2402 O O . GLN A 1 298 ? -13.318 12.423 -29.669 1.00 90.88 298 GLN A O 1
ATOM 2407 N N . VAL A 1 299 ? -13.151 10.273 -30.293 1.00 93.31 299 VAL A N 1
ATOM 2408 C CA . VAL A 1 299 ? -14.555 9.939 -30.002 1.00 93.31 299 VAL A CA 1
ATOM 2409 C C . VAL A 1 299 ? -14.893 10.174 -28.526 1.00 93.31 299 VAL A C 1
ATOM 2411 O O . VAL A 1 299 ? -15.970 10.679 -28.215 1.00 93.31 299 VAL A O 1
ATOM 2414 N N . GLN A 1 300 ? -13.982 9.860 -27.601 1.00 90.25 300 GLN A N 1
ATOM 2415 C CA . GLN A 1 300 ? -14.176 10.145 -26.177 1.00 90.25 300 GLN A CA 1
ATOM 2416 C C . GLN A 1 300 ? -14.220 11.650 -25.891 1.00 90.25 300 GLN A C 1
ATOM 2418 O O . GLN A 1 300 ? -15.118 12.104 -25.179 1.00 90.25 300 GLN A O 1
ATOM 2423 N N . ARG A 1 301 ? -13.298 12.439 -26.462 1.00 90.19 301 ARG A N 1
ATOM 2424 C CA . ARG A 1 301 ? -13.313 13.910 -26.351 1.00 90.19 301 ARG A CA 1
ATOM 2425 C C . ARG A 1 301 ? -14.624 14.481 -26.885 1.00 90.19 301 ARG A C 1
ATOM 2427 O O . ARG A 1 301 ? -15.225 15.335 -26.236 1.00 90.19 301 ARG A O 1
ATOM 2434 N N . ASP A 1 302 ? -15.092 13.969 -28.016 1.00 89.69 302 ASP A N 1
ATOM 2435 C CA . ASP A 1 302 ? -16.344 14.374 -28.645 1.00 89.69 302 ASP A CA 1
ATOM 2436 C C . ASP A 1 302 ? -17.559 14.023 -27.774 1.00 89.69 302 ASP A C 1
ATOM 2438 O O . ASP A 1 302 ? -18.445 14.857 -27.583 1.00 89.69 302 ASP A O 1
ATOM 2442 N N . PHE A 1 303 ? -17.580 12.832 -27.169 1.00 90.44 303 PHE A N 1
ATOM 2443 C CA . PHE A 1 303 ? -18.634 12.427 -26.237 1.00 90.44 303 PHE A CA 1
ATOM 2444 C C . PHE A 1 303 ? -18.675 13.331 -25.001 1.00 90.44 303 PHE A C 1
ATOM 2446 O O . PHE A 1 303 ? -19.748 13.781 -24.595 1.00 90.44 303 PHE A O 1
ATOM 2453 N N . VAL A 1 304 ? -17.510 13.657 -24.431 1.00 91.69 304 VAL A N 1
ATOM 2454 C CA . VAL A 1 304 ? -17.413 14.585 -23.297 1.00 91.69 304 VAL A CA 1
ATOM 2455 C C . VAL A 1 304 ? -17.934 15.967 -23.696 1.00 91.69 304 VAL A C 1
ATOM 2457 O O . VAL A 1 304 ? -18.807 16.497 -23.011 1.00 91.69 304 VAL A O 1
ATOM 2460 N N . ARG A 1 305 ? -17.494 16.514 -24.835 1.00 86.56 305 ARG A N 1
ATOM 2461 C CA . ARG A 1 305 ? -17.957 17.814 -25.355 1.00 86.56 305 ARG A CA 1
ATOM 2462 C C . ARG A 1 305 ? -19.468 17.843 -25.582 1.00 86.56 305 ARG A C 1
ATOM 2464 O O . ARG A 1 305 ? -20.138 18.775 -25.139 1.00 86.56 305 ARG A O 1
ATOM 2471 N N . LEU A 1 306 ? -20.025 16.806 -26.208 1.00 86.56 306 LEU A N 1
ATOM 2472 C CA . LEU A 1 306 ? -21.469 16.670 -26.412 1.00 86.56 306 LEU A CA 1
ATOM 2473 C C . LEU A 1 306 ? -22.226 16.591 -25.083 1.00 86.56 306 LEU A C 1
ATOM 2475 O O . LEU A 1 306 ? -23.245 17.263 -24.919 1.00 86.56 306 LEU A O 1
ATOM 2479 N N . SER A 1 307 ? -21.730 15.802 -24.127 1.00 86.44 307 SER A N 1
ATOM 2480 C CA . SER A 1 307 ? -22.371 15.651 -22.816 1.00 86.44 307 SER A CA 1
ATOM 2481 C C . SER A 1 307 ? -22.378 16.962 -22.022 1.00 86.44 307 SER A C 1
ATOM 2483 O O . SER A 1 307 ? -23.409 17.327 -21.458 1.00 86.44 307 SER A O 1
ATOM 2485 N N . GLN A 1 308 ? -21.283 17.728 -22.062 1.00 87.00 308 GLN A N 1
ATOM 2486 C CA . GLN A 1 308 ? -21.192 19.055 -21.455 1.00 87.00 308 GLN A CA 1
ATOM 2487 C C . GLN A 1 308 ? -22.138 20.054 -22.131 1.00 87.00 308 GLN A C 1
ATOM 2489 O O . GLN A 1 308 ? -22.892 20.743 -21.444 1.00 87.00 308 GLN A O 1
ATOM 2494 N N . ALA A 1 309 ? -22.168 20.099 -23.467 1.00 84.50 309 ALA A N 1
ATOM 2495 C CA . ALA A 1 309 ? -23.078 20.972 -24.210 1.00 84.50 309 ALA A CA 1
ATOM 2496 C C . ALA A 1 309 ? -24.551 20.662 -23.896 1.00 84.50 309 ALA A C 1
ATOM 2498 O O . ALA A 1 309 ? -25.358 21.573 -23.689 1.00 84.50 309 ALA A O 1
ATOM 2499 N N . LEU A 1 310 ? -24.898 19.375 -23.808 1.00 85.06 310 LEU A N 1
ATOM 2500 C CA . LEU A 1 310 ? -26.226 18.928 -23.401 1.00 85.06 310 LEU A CA 1
ATOM 2501 C C . LEU A 1 310 ? -26.543 19.359 -21.965 1.00 85.06 310 LEU A C 1
ATOM 2503 O O . LEU A 1 310 ? -27.629 19.876 -21.714 1.00 85.06 310 LEU A O 1
ATOM 2507 N N . GLN A 1 311 ? -25.603 19.192 -21.035 1.00 87.88 311 GLN A N 1
ATOM 2508 C CA . GLN A 1 311 ? -25.784 19.568 -19.634 1.00 87.88 311 GLN A CA 1
ATOM 2509 C C . GLN A 1 311 ? -26.016 21.076 -19.476 1.00 87.88 311 GLN A C 1
ATOM 2511 O O . GLN A 1 311 ? -26.927 21.479 -18.756 1.00 87.88 311 GLN A O 1
ATOM 2516 N N . VAL A 1 312 ? -25.275 21.910 -20.213 1.00 88.38 312 VAL A N 1
ATOM 2517 C CA . VAL A 1 312 ? -25.494 23.365 -20.248 1.00 88.38 312 VAL A CA 1
ATOM 2518 C C . VAL A 1 312 ? -26.865 23.704 -20.839 1.00 88.38 312 VAL A C 1
ATOM 2520 O O . VAL A 1 312 ? -27.571 24.548 -20.289 1.00 88.38 312 VAL A O 1
ATOM 2523 N N . ARG A 1 313 ? -27.285 23.044 -21.930 1.00 84.94 313 ARG A N 1
ATOM 2524 C CA . ARG A 1 313 ? -28.626 23.247 -22.511 1.00 84.94 313 ARG A CA 1
ATOM 2525 C C . ARG A 1 313 ? -29.737 22.875 -21.523 1.00 84.94 313 ARG A C 1
ATOM 2527 O O . ARG A 1 313 ? -30.677 23.648 -21.363 1.00 84.94 313 ARG A O 1
ATOM 2534 N N . LEU A 1 314 ? -29.620 21.741 -20.832 1.00 87.81 314 LEU A N 1
ATOM 2535 C CA . LEU A 1 314 ? -30.586 21.309 -19.814 1.00 87.81 314 LEU A CA 1
ATOM 2536 C C . LEU A 1 314 ? -30.633 22.267 -18.619 1.00 87.81 314 LEU A C 1
ATOM 2538 O O . LEU A 1 314 ? -31.714 22.577 -18.125 1.00 87.81 314 LEU A O 1
ATOM 2542 N N . GLU A 1 315 ? -29.485 22.787 -18.191 1.00 90.19 315 GLU A N 1
ATOM 2543 C CA . GLU A 1 315 ? -29.419 23.760 -17.102 1.00 90.19 315 GLU A CA 1
ATOM 2544 C C . GLU A 1 315 ? -30.035 25.110 -17.502 1.00 90.19 315 GLU A C 1
ATOM 2546 O O . GLU A 1 315 ? -30.793 25.691 -16.727 1.00 90.19 315 GLU A O 1
ATOM 2551 N N . ARG A 1 316 ? -29.821 25.572 -18.743 1.00 87.25 316 ARG A N 1
ATOM 2552 C CA . ARG A 1 316 ? -30.509 26.758 -19.290 1.00 87.25 316 ARG A CA 1
ATOM 2553 C C . ARG A 1 316 ? -32.027 26.565 -19.339 1.00 87.25 316 ARG A C 1
ATOM 2555 O O . ARG A 1 316 ? -32.757 27.501 -19.037 1.00 87.25 316 ARG A O 1
ATOM 2562 N N . ILE A 1 317 ? -32.506 25.363 -19.675 1.00 86.88 317 ILE A N 1
ATOM 2563 C CA . ILE A 1 317 ? -33.941 25.028 -19.634 1.00 86.88 317 ILE A CA 1
ATOM 2564 C C . ILE A 1 317 ? -34.463 25.060 -18.194 1.00 86.88 317 ILE A C 1
ATOM 2566 O O . ILE A 1 317 ? -35.533 25.610 -17.949 1.00 86.88 317 ILE A O 1
ATOM 2570 N N . ARG A 1 318 ? -33.710 24.515 -17.231 1.00 89.06 318 ARG A N 1
ATOM 2571 C CA . ARG A 1 318 ? -34.076 24.529 -15.805 1.00 89.06 318 ARG A CA 1
ATOM 2572 C C . ARG A 1 318 ? -34.200 25.950 -15.249 1.00 89.06 318 ARG A C 1
ATOM 2574 O O . ARG A 1 318 ? -35.024 26.188 -14.373 1.00 89.06 318 ARG A O 1
ATOM 2581 N N . GLN A 1 319 ? -33.368 26.866 -15.740 1.00 90.06 319 GLN A N 1
ATOM 2582 C CA . GLN A 1 319 ? -33.336 28.274 -15.338 1.00 90.06 319 GLN A CA 1
ATOM 2583 C C . GLN A 1 319 ? -34.323 29.162 -16.119 1.00 90.06 319 GLN A C 1
ATOM 2585 O O . GLN A 1 319 ? -34.441 30.342 -15.804 1.00 90.06 319 GLN A O 1
ATOM 2590 N N . ALA A 1 320 ? -35.018 28.634 -17.131 1.00 89.50 320 ALA A N 1
ATOM 2591 C CA . ALA A 1 320 ? -35.967 29.407 -17.924 1.00 89.50 320 ALA A CA 1
ATOM 2592 C C . ALA A 1 320 ? -37.255 29.691 -17.132 1.00 89.50 320 ALA A C 1
ATOM 2594 O O . ALA A 1 320 ? -37.873 28.788 -16.569 1.00 89.50 320 ALA A O 1
ATOM 2595 N N . GLU A 1 321 ? -37.693 30.949 -17.131 1.00 87.50 321 GLU A N 1
ATOM 2596 C CA . GLU A 1 321 ? -38.869 31.407 -16.376 1.00 87.50 321 GLU A CA 1
ATOM 2597 C C . GLU A 1 321 ? -40.162 31.342 -17.209 1.00 87.50 321 GLU A C 1
ATOM 2599 O O . GLU A 1 321 ? -41.264 31.433 -16.666 1.00 87.50 321 GLU A O 1
ATOM 2604 N N . THR A 1 322 ? -40.050 31.171 -18.535 1.00 90.38 322 THR A N 1
ATOM 2605 C CA . THR A 1 322 ? -41.195 31.109 -19.458 1.00 90.38 322 THR A CA 1
ATOM 2606 C C . THR A 1 322 ? -41.073 29.989 -20.492 1.00 90.38 322 THR A C 1
ATOM 2608 O O . THR A 1 322 ? -39.983 29.590 -20.904 1.00 90.38 322 THR A O 1
ATOM 2611 N N . LEU A 1 323 ? -42.220 29.493 -20.966 1.00 83.12 323 LEU A N 1
ATOM 2612 C CA . LEU A 1 323 ? -42.273 28.433 -21.981 1.00 83.12 323 LEU A CA 1
ATOM 2613 C C . LEU A 1 323 ? -41.694 28.871 -23.336 1.00 83.12 323 LEU A C 1
ATOM 2615 O O . LEU A 1 323 ? -41.110 28.048 -24.037 1.00 83.12 323 LEU A O 1
ATOM 2619 N N . ASP A 1 324 ? -41.790 30.157 -23.681 1.00 83.94 324 ASP A N 1
ATOM 2620 C CA . ASP A 1 324 ? -41.188 30.696 -24.906 1.00 83.94 324 ASP A CA 1
ATOM 2621 C C . ASP A 1 324 ? -39.650 30.679 -24.843 1.00 83.94 324 ASP A C 1
ATOM 2623 O O . ASP A 1 324 ? -38.994 30.406 -25.847 1.00 83.94 324 ASP A O 1
ATOM 2627 N N . GLN A 1 325 ? -39.056 30.892 -23.660 1.00 83.06 325 GLN A N 1
ATOM 2628 C CA . GLN A 1 325 ? -37.607 30.754 -23.457 1.00 83.06 325 GLN A CA 1
ATOM 2629 C C . GLN A 1 325 ? -37.157 29.299 -23.620 1.00 83.06 325 GLN A C 1
ATOM 2631 O O . GLN A 1 325 ? -36.164 29.041 -24.297 1.00 83.06 325 GLN A O 1
ATOM 2636 N N . VAL A 1 326 ? -37.912 28.344 -23.066 1.00 82.62 326 VAL A N 1
ATOM 2637 C CA . VAL A 1 326 ? -37.644 26.908 -23.251 1.00 82.62 326 VAL A CA 1
ATOM 2638 C C . VAL A 1 326 ? -37.728 26.529 -24.729 1.00 82.62 326 VAL A C 1
ATOM 2640 O O . VAL A 1 326 ? -36.843 25.839 -25.235 1.00 82.62 326 VAL A O 1
ATOM 2643 N N . ARG A 1 327 ? -38.749 27.018 -25.443 1.00 82.88 327 ARG A N 1
ATOM 2644 C CA . ARG A 1 327 ? -38.931 26.751 -26.874 1.00 82.88 327 ARG A CA 1
ATOM 2645 C C . ARG A 1 327 ? -37.770 27.287 -27.708 1.00 82.88 327 ARG A C 1
ATOM 2647 O O . ARG A 1 327 ? -37.227 26.548 -28.517 1.00 82.88 327 ARG A O 1
ATOM 2654 N N . ASN A 1 328 ? -37.311 28.506 -27.430 1.00 82.88 328 ASN A N 1
ATOM 2655 C CA . ASN A 1 328 ? -36.151 29.083 -28.107 1.00 82.88 328 ASN A CA 1
ATOM 2656 C C . ASN A 1 328 ? -34.851 28.296 -27.855 1.00 82.88 328 ASN A C 1
ATOM 2658 O O . ASN A 1 328 ? -34.055 28.161 -28.776 1.00 82.88 328 ASN A O 1
ATOM 2662 N N . ILE A 1 329 ? -34.631 27.752 -26.648 1.00 82.69 329 ILE A N 1
ATOM 2663 C CA . ILE A 1 329 ? -33.434 26.944 -26.323 1.00 82.69 329 ILE A CA 1
ATOM 2664 C C . ILE A 1 329 ? -33.471 25.573 -27.017 1.00 82.69 329 ILE A C 1
ATOM 2666 O O . ILE A 1 329 ? -32.433 25.059 -27.429 1.00 82.69 329 ILE A O 1
ATOM 2670 N N . VAL A 1 330 ? -34.654 24.969 -27.147 1.00 77.56 330 VAL A N 1
ATOM 2671 C CA . VAL A 1 330 ? -34.832 23.687 -27.849 1.00 77.56 330 VAL A CA 1
ATOM 2672 C C . VAL A 1 330 ? -34.745 23.864 -29.369 1.00 77.56 330 VAL A C 1
ATOM 2674 O O . VAL A 1 330 ? -34.208 22.990 -30.048 1.00 77.56 330 VAL A O 1
ATOM 2677 N N . ASP A 1 331 ? -35.208 25.006 -29.886 1.00 74.69 331 ASP A N 1
ATOM 2678 C CA . ASP A 1 331 ? -35.147 25.364 -31.306 1.00 74.69 331 ASP A CA 1
ATOM 2679 C C . ASP A 1 331 ? -33.754 25.898 -31.734 1.00 74.69 331 ASP A C 1
ATOM 2681 O O . ASP A 1 331 ? -33.497 26.031 -32.936 1.00 74.69 331 ASP A O 1
ATOM 2685 N N . GLU A 1 332 ? -32.820 26.157 -30.796 1.00 72.12 332 GLU A N 1
ATOM 2686 C CA . GLU A 1 332 ? -31.395 26.374 -31.111 1.00 72.12 332 GLU A CA 1
ATOM 2687 C C . GLU A 1 332 ? -30.878 25.155 -31.896 1.00 72.12 332 GLU A C 1
ATOM 2689 O O . GLU A 1 332 ? -30.912 24.025 -31.396 1.00 72.12 332 GLU A O 1
ATOM 2694 N N . THR A 1 333 ? -30.397 25.397 -33.126 1.00 60.50 333 THR A N 1
ATOM 2695 C CA . THR A 1 333 ? -30.099 24.384 -34.156 1.00 60.50 333 THR A CA 1
ATOM 2696 C C . THR A 1 333 ? -29.587 23.059 -33.576 1.00 60.50 333 THR A C 1
ATOM 2698 O O . THR A 1 333 ? -28.657 23.074 -32.753 1.00 60.50 333 THR A O 1
ATOM 2701 N N . PRO A 1 334 ? -30.156 21.910 -33.996 1.00 61.25 334 PRO A N 1
ATOM 2702 C CA . PRO A 1 334 ? -29.715 20.613 -33.507 1.00 61.25 334 PRO A CA 1
ATOM 2703 C C . PRO A 1 334 ? -28.227 20.449 -33.817 1.00 61.25 334 PRO A C 1
ATOM 2705 O O . PRO A 1 334 ? -27.804 20.720 -34.941 1.00 61.25 334 PRO A O 1
ATOM 2708 N N . LEU A 1 335 ? -27.450 20.036 -32.812 1.00 61.59 335 LEU A N 1
ATOM 2709 C CA . LEU A 1 335 ? -26.024 19.732 -32.936 1.00 61.59 335 LEU A CA 1
ATOM 2710 C C . LEU A 1 335 ? -25.868 18.601 -33.964 1.00 61.59 335 LEU A C 1
ATOM 2712 O O . LEU A 1 335 ? -26.037 17.430 -33.632 1.00 61.59 335 LEU A O 1
ATOM 2716 N N . ARG A 1 336 ? -25.658 18.955 -35.235 1.00 59.69 336 ARG A N 1
ATOM 2717 C CA . ARG A 1 336 ? -25.478 17.992 -36.331 1.00 59.69 336 ARG A CA 1
ATOM 2718 C C . ARG A 1 336 ? -24.032 17.516 -36.430 1.00 59.69 336 ARG A C 1
ATOM 2720 O O . ARG A 1 336 ? -23.821 16.407 -36.907 1.00 59.69 336 ARG A O 1
ATOM 2727 N N . ASP A 1 337 ? -23.079 18.322 -35.962 1.00 59.81 337 ASP A N 1
ATOM 2728 C CA . ASP A 1 337 ? -21.655 17.997 -35.920 1.00 59.81 337 ASP A CA 1
ATOM 2729 C C . ASP A 1 337 ? -21.024 18.513 -34.609 1.00 59.81 337 ASP A C 1
ATOM 2731 O O . ASP A 1 337 ? -21.393 19.569 -34.090 1.00 59.81 337 ASP A O 1
ATOM 2735 N N . VAL A 1 338 ? -20.077 17.758 -34.046 1.00 60.81 338 VAL A N 1
ATOM 2736 C CA . VAL A 1 338 ? -19.413 18.065 -32.759 1.00 60.81 338 VAL A CA 1
ATOM 2737 C C . VAL A 1 338 ? -18.526 19.309 -32.874 1.00 60.81 338 VAL A C 1
ATOM 2739 O O . VAL A 1 338 ? -18.287 20.011 -31.892 1.00 60.81 338 VAL A O 1
ATOM 2742 N N . LYS A 1 339 ? -18.095 19.627 -34.099 1.00 64.75 339 LYS A N 1
ATOM 2743 C CA . LYS A 1 339 ? -17.275 20.798 -34.444 1.00 64.75 339 LYS A CA 1
ATOM 2744 C C . LYS A 1 339 ? -17.999 22.136 -34.274 1.00 64.75 339 LYS A C 1
ATOM 2746 O O . LYS A 1 339 ? -17.340 23.170 -34.220 1.00 64.75 339 LYS A O 1
ATOM 2751 N N . ASP A 1 340 ? -19.327 22.119 -34.170 1.00 62.16 340 ASP A N 1
ATOM 2752 C CA . ASP A 1 340 ? -20.146 23.324 -34.005 1.00 62.16 340 ASP A CA 1
ATOM 2753 C C . ASP A 1 340 ? -20.303 23.738 -32.527 1.00 62.16 340 ASP A C 1
ATOM 2755 O O . ASP A 1 340 ? -20.860 24.797 -32.221 1.00 62.16 340 ASP A O 1
ATOM 2759 N N . ILE A 1 341 ? -19.806 22.917 -31.593 1.00 65.06 341 ILE A N 1
ATOM 2760 C CA . ILE A 1 341 ? -19.762 23.238 -30.165 1.00 65.06 341 ILE A CA 1
ATOM 2761 C C . ILE A 1 341 ? -18.624 24.240 -29.962 1.00 65.06 341 ILE A C 1
ATOM 2763 O O . ILE A 1 341 ? -17.452 23.890 -30.079 1.00 65.06 341 ILE A O 1
ATOM 2767 N N . LYS A 1 342 ? -18.964 25.503 -29.681 1.00 60.19 342 LYS A N 1
ATOM 2768 C CA . LYS A 1 342 ? -17.961 26.514 -29.327 1.00 60.19 342 LYS A CA 1
ATOM 2769 C C . LYS A 1 342 ? -17.224 26.057 -28.070 1.00 60.19 342 LYS A C 1
ATOM 2771 O O . LYS A 1 342 ? -17.864 25.872 -27.037 1.00 60.19 342 LYS A O 1
ATOM 2776 N N . ASP A 1 343 ? -15.908 25.895 -28.182 1.00 52.06 343 ASP A N 1
ATOM 2777 C CA . ASP A 1 343 ? -15.025 25.666 -27.040 1.00 52.06 343 ASP A CA 1
ATOM 2778 C C . ASP A 1 343 ? -15.205 26.845 -26.063 1.00 52.06 343 ASP A C 1
ATOM 2780 O O . ASP A 1 343 ? -14.948 27.998 -26.420 1.00 52.06 343 ASP A O 1
ATOM 2784 N N . THR A 1 344 ? -15.737 26.563 -24.874 1.00 46.31 344 THR A N 1
ATOM 2785 C CA . THR A 1 344 ? -15.831 27.514 -23.754 1.00 46.31 344 THR A CA 1
ATOM 2786 C C . THR A 1 344 ? -14.616 27.430 -22.863 1.00 46.31 344 THR A C 1
ATOM 2788 O O . THR A 1 344 ? -14.229 26.279 -22.551 1.00 46.31 344 THR A O 1
#